Protein 3QH4 (pdb70)

Secondary structure (DSSP, 8-state):
-TTTSPS-GGGS-HHHHTT-------SHHHHHHHHHHHHHHHHHHHHHHHHHH--EEEEEEEE-TTS-EEEEEEEE-SPSSEEEEEEE--STTTS--TTTTHHHHHHHHHHHTSEEEEE----TTTS-TTHHHHHHHHHHHHHHHTHHHHTEEEEEEEEEEETHHHHHHHHHHHHHHHTSS----EEEEES----SS--HHHHHTTT-SSS-HHHHHHHHHHHHTTPPP-TTT-GGG-S--TT---EEEEEEEESTTHHHHHHHHHHHHHTT--EEEEEEEEEETTHHHH-TTSHHHHHHHHHHHHHHHHHH--

B-factor: mean 11.44, std 6.96, range [2.55, 40.88]

Sequence (314 aa):
SMVTQPEAVDRLDPLLRAVATARIDFTAESILTIRESMNQRRREAAATETAAAGVAVADDVVTGEAGRPVPVRIYRAAPTPAPVVVYCHAGGFALGNLDTDHRQCLELARRARCAVVSVDYRLAPEHPYPAALHDAIEVLTWVVGNATRLGFDARRLAVAGSSSAGATLAAGLAHGAADGSSLPPVIFQLLHQPVLDDRPTASRSEFRATPAFDGEEAASSLMWRHYLAGQTPSPESVPGRRGQLAGLPATLITCGEIDPFRDEVLDDYAQRLLGAGVSTELHIFPRACHGFDSLLPEWTTSQRLFAMQGHALADAFYP

Nearest PDB structures (foldseek):
  3qh4-assembly1_A  TM=1.003E+00  e=2.166E-72  Mycobacterium marinum M
  4p9n-assembly1_A  TM=8.597E-01  e=3.289E-25  Saccharolobus shibatae
  5mif-assembly2_D  TM=9.412E-01  e=2.619E-23  Tuber melanosporum Mel28
  3aio-assembly4_C  TM=8.640E-01  e=1.061E-24  Sulfurisphaera tokodaii
  5mii-assembly2_D  TM=9.431E-01  e=1.017E-22  Tuber melanosporum Mel28

InterPro domains:
  IPR013094 Alpha/beta hydrolase fold-3 [PF07859] (83-285)
  IPR029058 Alpha/Beta hydrolase fold [G3DSA:3.40.50.1820] (1-312)
  IPR029058 Alpha/Beta hydrolase fold [SSF53474] (58-308)
  IPR050300 GDXG lipolytic enzyme [PTHR48081] (57-288)

Structure (mmCIF, N/CA/C/O backbone):
data_3QH4
#
_entry.id   3QH4
#
_cell.length_a   73.270
_cell.length_b   86.990
_cell.length_c   46.190
_cell.angle_alpha   90.000
_cell.angle_beta   90.000
_cell.angle_gamma   90.000
#
_symmetry.space_group_name_H-M   'P 21 21 2'
#
loop_
_entity.id
_entity.type
_entity.pdbx_description
1 polymer 'Esterase LipW'
2 water water
#
loop_
_atom_site.group_PDB
_atom_site.id
_atom_site.type_symbol
_atom_site.label_atom_id
_atom_site.label_alt_id
_atom_site.label_comp_id
_atom_site.label_asym_id
_atom_site.label_entity_id
_atom_site.label_seq_id
_atom_site.pdbx_PDB_ins_code
_atom_site.Cartn_x
_atom_site.Cartn_y
_atom_site.Cartn_z
_atom_site.occupancy
_atom_site.B_iso_or_equiv
_atom_site.auth_seq_id
_atom_site.auth_comp_id
_atom_site.auth_asym_id
_atom_site.auth_atom_id
_atom_site.pdbx_PDB_model_num
ATOM 1 N N . SER A 1 4 ? 79.119 34.990 43.009 1.00 30.94 0 SER A N 1
ATOM 2 C CA . SER A 1 4 ? 80.452 34.965 42.327 1.00 30.72 0 SER A CA 1
ATOM 3 C C . SER A 1 4 ? 81.159 33.632 42.577 1.00 29.49 0 SER A C 1
ATOM 4 O O . SER A 1 4 ? 80.958 32.651 41.826 1.00 29.49 0 SER A O 1
ATOM 7 N N . MET A 1 5 ? 81.951 33.597 43.652 1.00 27.89 1 MET A N 1
ATOM 8 C CA . MET A 1 5 ? 82.676 32.398 44.070 1.00 26.29 1 MET A CA 1
ATOM 9 C C . MET A 1 5 ? 81.689 31.347 44.549 1.00 25.05 1 MET A C 1
ATOM 10 O O . MET A 1 5 ? 81.953 30.150 44.422 1.00 24.28 1 MET A O 1
ATOM 12 N N . VAL A 1 6 ? 80.558 31.795 45.103 1.00 23.66 2 VAL A N 1
ATOM 13 C CA . VAL A 1 6 ? 79.535 30.860 45.580 1.00 22.21 2 VAL A CA 1
ATOM 14 C C . VAL A 1 6 ? 78.992 30.013 44.414 1.00 20.86 2 VAL A C 1
ATOM 15 O O . VAL A 1 6 ? 78.797 28.813 44.581 1.00 20.35 2 VAL A O 1
ATOM 19 N N . THR A 1 7 ? 78.803 30.636 43.245 1.00 18.89 3 THR A N 1
ATOM 20 C CA . THR A 1 7 ? 78.356 29.958 42.016 1.00 17.85 3 THR A CA 1
ATOM 21 C C . THR A 1 7 ? 79.371 28.964 41.417 1.00 15.43 3 THR A C 1
ATOM 22 O O . THR A 1 7 ? 78.990 28.104 40.619 1.00 14.74 3 THR A O 1
ATOM 26 N N . GLN A 1 8 ? 80.644 29.087 41.772 1.00 13.58 4 GLN A N 1
ATOM 27 C CA . GLN A 1 8 ? 81.682 28.251 41.171 1.00 13.02 4 GLN A CA 1
ATOM 28 C C . GLN A 1 8 ? 81.478 26.795 41.587 1.00 10.17 4 GLN A C 1
ATOM 29 O O . GLN A 1 8 ? 81.387 26.519 42.778 1.00 10.28 4 GLN A O 1
ATOM 35 N N . PRO A 1 9 ? 81.381 25.868 40.617 1.00 8.67 5 PRO A N 1
ATOM 36 C CA . PRO A 1 9 ? 81.047 24.478 40.986 1.00 7.62 5 PRO A CA 1
ATOM 37 C C . PRO A 1 9 ? 82.195 23.631 41.495 1.00 7.80 5 PRO A C 1
ATOM 38 O O . PRO A 1 9 ? 83.367 23.830 41.090 1.00 7.94 5 PRO A O 1
ATOM 42 N N . GLU A 1 10 ? 81.846 22.663 42.341 1.00 6.90 6 GLU A N 1
ATOM 43 C CA . GLU A 1 10 ? 82.817 21.677 42.853 1.00 6.44 6 GLU A CA 1
ATOM 44 C C . GLU A 1 10 ? 82.744 20.400 42.066 1.00 7.50 6 GLU A C 1
ATOM 45 O O . GLU A 1 10 ? 81.718 20.095 41.428 1.00 8.55 6 GLU A O 1
ATOM 51 N N . ALA A 1 11 ? 83.838 19.643 42.137 1.00 7.57 7 ALA A N 1
ATOM 52 C CA . ALA A 1 11 ? 83.951 18.273 41.606 1.00 8.39 7 ALA A CA 1
ATOM 53 C C . ALA A 1 11 ? 83.939 18.222 40.081 1.00 9.05 7 ALA A C 1
ATOM 54 O O . ALA A 1 11 ? 83.656 17.177 39.494 1.00 9.21 7 ALA A O 1
ATOM 56 N N . VAL A 1 12 ? 84.274 19.333 39.432 1.00 9.97 8 VAL A N 1
ATOM 57 C CA . VAL A 1 12 ? 84.227 19.341 37.962 1.00 9.59 8 VAL A CA 1
ATOM 58 C C . VAL A 1 12 ? 85.246 18.382 37.341 1.00 8.89 8 VAL A C 1
ATOM 59 O O . VAL A 1 12 ? 85.028 17.883 36.229 1.00 8.13 8 VAL A O 1
ATOM 63 N N . ASP A 1 13 ? 86.333 18.116 38.060 1.00 8.08 9 ASP A N 1
ATOM 64 C CA . ASP A 1 13 ? 87.360 17.188 37.595 1.00 9.45 9 ASP A CA 1
ATOM 65 C C . ASP A 1 13 ? 86.817 15.762 37.476 1.00 8.71 9 ASP A C 1
ATOM 66 O O . ASP A 1 13 ? 87.415 14.928 36.780 1.00 9.23 9 ASP A O 1
ATOM 71 N N . ARG A 1 14 ? 85.693 15.484 38.157 1.00 7.23 10 ARG A N 1
ATOM 72 C CA . ARG A 1 14 ? 85.134 14.138 38.151 1.00 7.06 10 ARG A CA 1
ATOM 73 C C . ARG A 1 14 ? 84.132 13.940 37.022 1.00 6.69 10 ARG A C 1
ATOM 74 O O . ARG A 1 14 ? 83.541 12.869 36.897 1.00 6.29 10 ARG A O 1
ATOM 82 N N . LEU A 1 15 ? 83.962 14.966 36.187 1.00 6.35 11 LEU A N 1
ATOM 83 C CA . LEU A 1 15 ? 83.019 14.888 35.057 1.00 4.92 11 LEU A CA 1
ATOM 84 C C . LEU A 1 15 ? 83.786 14.652 33.786 1.00 4.82 11 LEU A C 1
ATOM 85 O O . LEU A 1 15 ? 84.922 15.089 33.648 1.00 6.30 11 LEU A O 1
ATOM 90 N N . ASP A 1 16 ? 83.143 13.965 32.839 1.00 5.21 12 ASP A N 1
ATOM 91 C CA . ASP A 1 16 ? 83.676 13.836 31.492 1.00 5.88 12 ASP A CA 1
ATOM 92 C C . ASP A 1 16 ? 84.000 15.247 30.938 1.00 7.46 12 ASP A C 1
ATOM 93 O O . ASP A 1 16 ? 83.199 16.172 31.090 1.00 7.22 12 ASP A O 1
ATOM 98 N N . PRO A 1 17 ? 85.151 15.398 30.253 1.00 8.60 13 PRO A N 1
ATOM 99 C CA . PRO A 1 17 ? 85.492 16.730 29.719 1.00 9.42 13 PRO A CA 1
ATOM 100 C C . PRO A 1 17 ? 84.396 17.338 28.826 1.00 9.05 13 PRO A C 1
ATOM 101 O O . PRO A 1 17 ? 84.208 18.543 28.837 1.00 9.51 13 PRO A O 1
ATOM 105 N N . LEU A 1 18 ? 83.650 16.528 28.094 1.00 9.13 14 LEU A N 1
ATOM 106 C CA . LEU A 1 18 ? 82.607 17.093 27.220 1.00 9.49 14 LEU A CA 1
ATOM 107 C C . LEU A 1 18 ? 81.506 17.702 28.070 1.00 10.17 14 LEU A C 1
ATOM 108 O O . LEU A 1 18 ? 80.941 18.762 27.753 1.00 10.34 14 LEU A O 1
ATOM 113 N N . LEU A 1 19 ? 81.195 17.031 29.168 1.00 9.27 15 LEU A N 1
ATOM 114 C CA . LEU A 1 19 ? 80.178 17.528 30.059 1.00 9.38 15 LEU A CA 1
ATOM 115 C C . LEU A 1 19 ? 80.688 18.668 30.918 1.00 9.91 15 LEU A C 1
ATOM 116 O O . LEU A 1 19 ? 79.974 19.650 31.127 1.00 9.12 15 LEU A O 1
ATOM 121 N N . ARG A 1 20 ? 81.943 18.572 31.357 1.00 10.57 16 ARG A N 1
ATOM 122 C CA . ARG A 1 20 ? 82.609 19.636 32.097 1.00 11.49 16 ARG A CA 1
ATOM 123 C C . ARG A 1 20 ? 82.530 20.982 31.382 1.00 12.53 16 ARG A C 1
ATOM 124 O O . ARG A 1 20 ? 82.446 22.015 32.037 1.00 13.02 16 ARG A O 1
ATOM 132 N N . ALA A 1 21 ? 82.582 20.968 30.048 1.00 11.59 17 ALA A N 1
ATOM 133 C CA . ALA A 1 21 ? 82.561 22.199 29.279 1.00 12.34 17 ALA A CA 1
ATOM 134 C C . ALA A 1 21 ? 81.256 22.977 29.399 1.00 12.46 17 ALA A C 1
ATOM 135 O O . ALA A 1 21 ? 81.250 24.197 29.211 1.00 12.87 17 ALA A O 1
ATOM 137 N N . VAL A 1 22 ? 80.158 22.284 29.714 1.00 11.65 18 VAL A N 1
ATOM 138 C CA . VAL A 1 22 ? 78.825 22.920 29.828 1.00 11.89 18 VAL A CA 1
ATOM 139 C C . VAL A 1 22 ? 78.275 22.984 31.254 1.00 12.12 18 VAL A C 1
ATOM 140 O O . VAL A 1 22 ? 77.342 23.760 31.533 1.00 13.31 18 VAL A O 1
ATOM 144 N N . ALA A 1 23 ? 78.849 22.189 32.148 1.00 10.85 19 ALA A N 1
ATOM 145 C CA . ALA A 1 23 ? 78.388 22.159 33.543 1.00 10.50 19 ALA A CA 1
ATOM 146 C C . ALA A 1 23 ? 79.226 23.125 34.373 1.00 10.38 19 ALA A C 1
ATOM 147 O O . ALA A 1 23 ? 80.009 22.708 35.229 1.00 10.93 19 ALA A O 1
ATOM 149 N N . THR A 1 24 ? 79.066 24.429 34.104 1.00 10.73 20 THR A N 1
ATOM 150 C CA . THR A 1 24 ? 80.007 25.439 34.618 1.00 11.69 20 THR A CA 1
ATOM 151 C C . THR A 1 24 ? 79.479 26.264 35.779 1.00 11.94 20 THR A C 1
ATOM 152 O O . THR A 1 24 ? 80.196 27.125 36.323 1.00 12.06 20 THR A O 1
ATO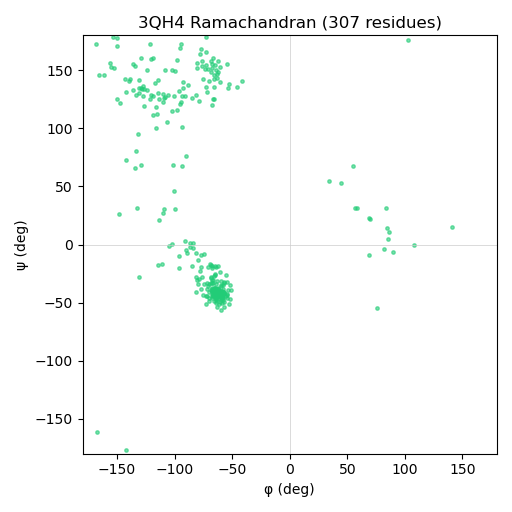M 156 N N . ALA A 1 25 ? 78.236 26.000 36.176 1.00 11.15 21 ALA A N 1
ATOM 157 C CA . ALA A 1 25 ? 77.635 26.789 37.269 1.00 10.96 21 ALA A CA 1
ATOM 158 C C . ALA A 1 25 ? 76.759 25.966 38.178 1.00 10.07 21 ALA A C 1
ATOM 159 O O . ALA A 1 25 ? 76.047 25.056 37.733 1.00 9.97 21 ALA A O 1
ATOM 161 N N . ARG A 1 26 ? 76.832 26.298 39.471 1.00 10.61 22 ARG A N 1
ATOM 162 C CA . ARG A 1 26 ? 75.848 25.814 40.436 1.00 9.68 22 ARG A CA 1
ATOM 163 C C . ARG A 1 26 ? 74.515 26.511 40.195 1.00 9.82 22 ARG A C 1
ATOM 164 O O . ARG A 1 26 ? 74.456 27.647 39.697 1.00 10.63 22 ARG A O 1
ATOM 172 N N . ILE A 1 27 ? 73.433 25.825 40.532 1.00 9.25 23 ILE A N 1
ATOM 173 C CA . ILE A 1 27 ? 72.112 26.466 40.575 1.00 8.63 23 ILE A CA 1
ATOM 174 C C . ILE A 1 27 ? 71.984 27.228 41.885 1.00 9.42 23 ILE A C 1
ATOM 175 O O . ILE A 1 27 ? 72.649 26.908 42.874 1.00 10.12 23 ILE A O 1
ATOM 180 N N . ASP A 1 28 ? 71.109 28.229 41.885 1.00 9.04 24 ASP A N 1
ATOM 181 C CA . ASP A 1 28 ? 70.726 28.927 43.105 1.00 9.94 24 ASP A CA 1
ATOM 182 C C . ASP A 1 28 ? 69.233 28.621 43.251 1.00 8.88 24 ASP A C 1
ATOM 183 O O . ASP A 1 28 ? 68.441 28.973 42.392 1.00 9.99 24 ASP A O 1
ATOM 188 N N . PHE A 1 29 ? 68.853 27.954 44.340 1.00 8.89 25 PHE A N 1
ATOM 189 C CA . PHE A 1 29 ? 67.462 27.492 44.447 1.00 7.75 25 PHE A CA 1
ATOM 190 C C . PHE A 1 29 ? 66.675 28.249 45.503 1.00 8.65 25 PHE A C 1
ATOM 191 O O . PHE A 1 29 ? 65.708 27.733 46.046 1.00 8.22 25 PHE A O 1
ATOM 199 N N . THR A 1 30 ? 67.079 29.495 45.773 1.00 10.13 26 THR A N 1
ATOM 200 C CA . THR A 1 30 ? 66.236 30.377 46.599 1.00 11.23 26 THR A CA 1
ATOM 201 C C . THR A 1 30 ? 64.973 30.738 45.821 1.00 12.04 26 THR A C 1
ATOM 202 O O . THR A 1 30 ? 64.956 30.660 44.595 1.00 10.93 26 THR A O 1
ATOM 206 N N . ALA A 1 31 ? 63.922 31.130 46.537 1.00 12.90 27 ALA A N 1
ATOM 207 C CA . ALA A 1 31 ? 62.672 31.549 45.908 1.00 14.31 27 ALA A CA 1
ATOM 208 C C . ALA A 1 31 ? 62.865 32.669 44.878 1.00 13.94 27 ALA A C 1
ATOM 209 O O . ALA A 1 31 ? 62.330 32.585 43.782 1.00 14.11 27 ALA A O 1
ATOM 211 N N . GLU A 1 32 ? 63.635 33.705 45.217 1.00 14.92 28 GLU A N 1
ATOM 212 C CA . GLU A 1 32 ? 63.925 34.795 44.265 1.00 14.44 28 GLU A CA 1
ATOM 213 C C . GLU A 1 32 ? 64.616 34.334 42.984 1.00 14.36 28 GLU A C 1
ATOM 214 O O . GLU A 1 32 ? 64.276 34.780 41.869 1.00 14.22 28 GLU A O 1
ATOM 216 N N . SER A 1 33 ? 65.595 33.436 43.146 1.00 12.93 29 SER A N 1
ATOM 217 C CA . SER A 1 33 ? 66.306 32.884 42.010 1.00 12.69 29 SER A CA 1
ATOM 218 C C . SER A 1 33 ? 65.386 32.032 41.143 1.00 12.37 29 SER A C 1
ATOM 219 O O . SER A 1 33 ? 65.466 32.087 39.912 1.00 12.18 29 SER A O 1
ATOM 222 N N . ILE A 1 34 ? 64.503 31.259 41.790 1.00 12.13 30 ILE A N 1
ATOM 223 C CA . ILE A 1 34 ? 63.534 30.429 41.069 1.00 11.43 30 ILE A CA 1
ATOM 224 C C . ILE A 1 34 ? 62.713 31.249 40.081 1.00 11.97 30 ILE A C 1
ATOM 225 O O . ILE A 1 34 ? 62.531 30.852 38.955 1.00 11.74 30 ILE A O 1
ATOM 230 N N . LEU A 1 35 ? 62.250 32.422 40.492 1.00 13.48 31 LEU A N 1
ATOM 231 C CA . LEU A 1 35 ? 61.503 33.276 39.561 1.00 15.02 31 LEU A CA 1
ATOM 232 C C . LEU A 1 35 ? 62.319 33.673 38.332 1.00 16.06 31 LEU A C 1
ATOM 233 O O . LEU A 1 35 ? 61.804 33.671 37.216 1.00 16.29 31 LEU A O 1
ATOM 238 N N . THR A 1 36 ? 63.596 33.980 38.525 1.00 16.30 32 THR A N 1
ATOM 239 C CA . THR A 1 36 ? 64.439 34.415 37.426 1.00 17.91 32 THR A CA 1
ATOM 240 C C . THR A 1 36 ? 64.756 33.242 36.495 1.00 16.18 32 THR A C 1
ATOM 241 O O . THR A 1 36 ? 64.814 33.400 35.271 1.00 16.13 32 THR A O 1
ATOM 245 N N . ILE A 1 37 ? 64.977 32.067 37.082 1.00 14.29 33 ILE A N 1
ATOM 246 C CA . ILE A 1 37 ? 65.286 30.874 36.284 1.00 13.66 33 ILE A CA 1
ATOM 247 C C . ILE A 1 37 ? 64.091 30.524 35.394 1.00 13.61 33 ILE A C 1
ATOM 248 O O . ILE A 1 37 ? 64.270 30.220 34.213 1.00 13.93 33 ILE A O 1
ATOM 253 N N . ARG A 1 38 ? 62.880 30.584 35.948 1.00 14.11 34 ARG A N 1
ATOM 254 C CA . ARG A 1 38 ? 61.685 30.225 35.163 1.00 13.99 34 ARG A CA 1
ATOM 255 C C . ARG A 1 38 ? 61.663 30.983 33.843 1.00 15.07 34 ARG A C 1
ATOM 256 O O . ARG A 1 38 ? 61.426 30.413 32.785 1.00 14.81 34 ARG A O 1
ATOM 264 N N . GLU A 1 39 ? 61.920 32.282 33.920 1.00 15.73 35 GLU A N 1
ATOM 265 C CA . GLU A 1 39 ? 61.819 33.135 32.735 1.00 17.17 35 GLU A CA 1
ATOM 266 C C . GLU A 1 39 ? 62.834 32.753 31.665 1.00 16.80 35 GLU A C 1
ATOM 267 O O . GLU A 1 39 ? 62.484 32.600 30.496 1.00 17.63 35 GLU A O 1
ATOM 273 N N . SER A 1 40 ? 64.091 32.592 32.066 1.00 17.07 36 SER A N 1
ATOM 274 C CA . SER A 1 40 ? 65.158 32.317 31.104 1.00 17.27 36 SER A CA 1
ATOM 275 C C . SER A 1 40 ? 65.072 30.872 30.552 1.00 16.68 36 SER A C 1
ATOM 276 O O . SER A 1 40 ? 65.190 30.633 29.332 1.00 17.32 36 SER A O 1
ATOM 279 N N . MET A 1 41 ? 64.835 29.923 31.448 1.00 15.94 37 MET A N 1
ATOM 280 C CA . MET A 1 41 ? 64.748 28.505 31.086 1.00 14.94 37 MET A CA 1
ATOM 281 C C . MET A 1 41 ? 63.553 28.273 30.157 1.00 14.94 37 MET A C 1
ATOM 282 O O . MET A 1 41 ? 63.667 27.575 29.139 1.00 14.16 37 MET A O 1
ATOM 287 N N . ASN A 1 42 ? 62.410 28.860 30.496 1.00 14.94 38 ASN A N 1
ATOM 288 C CA . ASN A 1 42 ? 61.224 28.645 29.680 1.00 15.62 38 ASN A CA 1
ATOM 289 C C . ASN A 1 42 ? 61.382 29.257 28.274 1.00 16.28 38 ASN A C 1
ATOM 290 O O . ASN A 1 42 ? 60.930 28.674 27.278 1.00 16.43 38 ASN A O 1
ATOM 295 N N . GLN A 1 43 ? 62.026 30.423 28.188 1.00 16.27 39 GLN A N 1
ATOM 296 C CA . GLN A 1 43 ? 62.248 31.053 26.879 1.00 18.04 39 GLN A CA 1
ATOM 297 C C . GLN A 1 43 ? 63.160 30.170 26.008 1.00 17.46 39 GLN A C 1
ATOM 298 O O . GLN A 1 43 ? 62.866 29.904 24.830 1.00 17.52 39 GLN A O 1
ATOM 304 N N . ARG A 1 44 ? 64.251 29.694 26.599 1.00 17.23 40 ARG A N 1
ATOM 305 C CA . ARG A 1 44 ? 65.208 28.8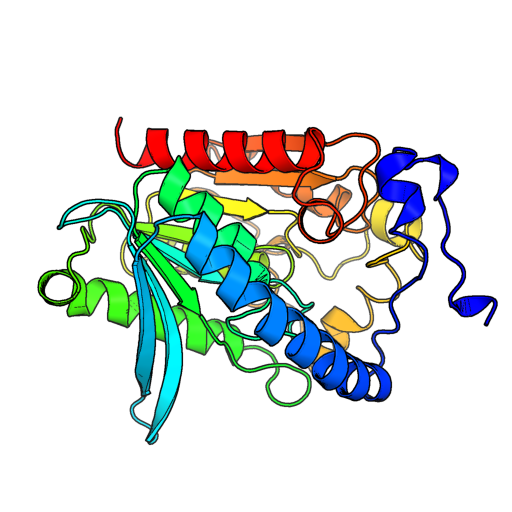66 25.865 1.00 16.43 40 ARG A CA 1
ATOM 306 C C . ARG A 1 44 ? 64.537 27.556 25.397 1.00 15.37 40 ARG A C 1
ATOM 307 O O . ARG A 1 44 ? 64.680 27.143 24.233 1.00 14.74 40 ARG A O 1
ATOM 315 N N . ARG A 1 45 ? 63.810 26.907 26.302 1.00 14.00 41 ARG A N 1
ATOM 316 C CA . ARG A 1 45 ? 63.221 25.612 25.986 1.00 13.58 41 ARG A CA 1
ATOM 317 C C . A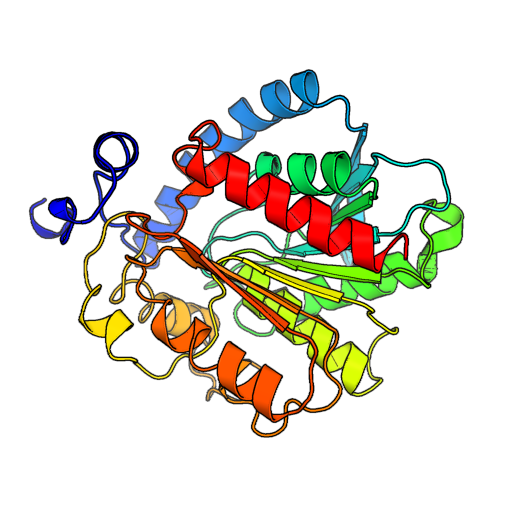RG A 1 45 ? 62.089 25.745 24.974 1.00 13.89 41 ARG A C 1
ATOM 318 O O . ARG A 1 45 ? 61.905 24.849 24.173 1.00 14.39 41 ARG A O 1
ATOM 326 N N . ARG A 1 46 ? 61.325 26.851 25.018 1.00 14.96 42 ARG A N 1
ATOM 327 C CA . ARG A 1 46 ? 60.263 27.075 24.007 1.00 15.63 42 ARG A CA 1
ATOM 328 C C . ARG A 1 46 ? 60.880 27.101 22.609 1.00 16.59 42 ARG A C 1
ATOM 329 O O . ARG A 1 46 ? 60.395 26.431 21.680 1.00 16.29 42 ARG A O 1
ATOM 331 N N . GLU A 1 47 ? 61.988 27.829 22.503 1.00 17.25 43 GLU A N 1
ATOM 332 C CA . GLU A 1 47 ? 62.723 27.984 21.241 1.00 18.57 43 GLU A CA 1
ATOM 333 C C . GLU A 1 47 ? 63.265 26.636 20.724 1.00 18.68 43 GLU A C 1
ATOM 334 O O . GLU A 1 47 ? 63.191 26.328 19.535 1.00 20.59 43 GLU A O 1
ATOM 336 N N . ALA A 1 48 ? 63.748 25.804 21.630 1.00 17.66 44 ALA A N 1
ATOM 337 C CA . ALA A 1 48 ? 64.417 24.559 21.244 1.00 17.02 44 ALA A CA 1
ATOM 338 C C . ALA A 1 48 ? 63.394 23.471 20.920 1.00 16.96 44 ALA A C 1
ATOM 339 O O . ALA A 1 48 ? 63.641 22.598 20.074 1.00 16.95 44 ALA A O 1
ATOM 341 N N . ALA A 1 49 ? 62.233 23.531 21.578 1.00 15.75 45 ALA A N 1
ATOM 342 C CA . ALA A 1 49 ? 61.252 22.452 21.450 1.00 15.04 45 ALA A CA 1
ATOM 343 C C . ALA A 1 49 ? 60.738 22.27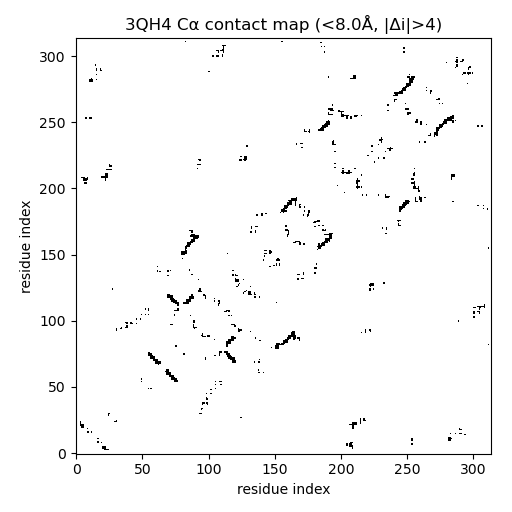0 20.002 1.00 14.67 45 ALA A C 1
ATOM 344 O O . ALA A 1 49 ? 60.568 21.134 19.543 1.00 13.14 45 ALA A O 1
ATOM 346 N N . ALA A 1 50 ? 60.524 23.364 19.279 1.00 15.53 46 ALA A N 1
ATOM 347 C CA . ALA A 1 50 ? 60.024 23.282 17.907 1.00 15.78 46 ALA A CA 1
ATOM 348 C C . ALA A 1 50 ? 61.016 22.556 16.987 1.00 15.98 46 ALA A C 1
ATOM 349 O O . ALA A 1 50 ? 60.632 21.726 16.168 1.00 15.87 46 ALA A O 1
ATOM 351 N N . THR A 1 51 ? 62.300 22.889 17.123 1.00 15.06 47 THR A N 1
ATOM 352 C CA . THR A 1 51 ? 63.360 22.243 16.341 1.00 15.66 47 THR A CA 1
ATOM 353 C C . THR A 1 51 ? 63.404 20.752 16.644 1.00 13.13 47 THR A C 1
ATOM 354 O O . THR A 1 51 ? 63.613 19.934 15.752 1.00 12.95 47 THR A O 1
ATOM 358 N N . GLU A 1 52 ? 63.236 20.426 17.925 1.00 12.34 48 GLU A N 1
ATOM 359 C CA . GLU A 1 52 ? 63.274 19.047 18.387 1.00 11.12 48 GLU A CA 1
ATOM 360 C C . GLU A 1 52 ? 62.137 18.221 17.823 1.00 11.52 48 GLU A C 1
ATOM 361 O O . GLU A 1 52 ? 62.342 17.092 17.388 1.00 11.97 48 GLU A O 1
ATOM 367 N N . THR A 1 53 ? 60.936 18.786 17.847 1.00 11.28 49 THR A N 1
ATOM 368 C CA . THR A 1 53 ? 59.761 18.136 17.251 1.00 11.81 49 THR A CA 1
ATOM 369 C C . THR A 1 53 ? 59.949 17.901 15.749 1.00 12.35 49 THR A C 1
ATOM 370 O O . THR A 1 53 ? 59.625 16.824 15.241 1.00 12.44 49 THR A O 1
ATOM 374 N N . ALA A 1 54 ? 60.489 18.902 15.054 1.00 12.98 50 ALA A N 1
ATOM 375 C CA . ALA A 1 54 ? 60.716 18.758 13.603 1.00 14.40 50 ALA A CA 1
ATOM 376 C C . ALA A 1 54 ? 61.644 17.591 13.274 1.00 14.61 50 ALA A C 1
ATOM 377 O O . ALA A 1 54 ? 61.475 16.908 12.240 1.00 15.67 50 ALA A O 1
ATOM 379 N N . ALA A 1 55 ? 62.626 17.344 14.139 1.00 13.93 51 ALA A N 1
ATOM 380 C CA . ALA A 1 55 ? 63.615 16.297 13.908 1.00 13.79 51 ALA A CA 1
ATOM 381 C C . ALA A 1 55 ? 63.109 14.882 14.246 1.00 13.66 51 ALA A C 1
ATOM 382 O O . ALA A 1 55 ? 63.461 13.895 13.570 1.00 14.40 51 ALA A O 1
ATOM 384 N N . ALA A 1 56 ? 62.259 14.766 15.262 1.00 11.99 52 ALA A N 1
ATOM 385 C CA . ALA A 1 56 ? 61.953 13.445 15.809 1.00 11.65 52 ALA A CA 1
ATOM 386 C C . ALA A 1 56 ? 60.946 12.645 14.985 1.00 12.19 52 ALA A C 1
ATOM 387 O O . ALA A 1 56 ? 60.996 11.410 14.991 1.00 12.18 52 ALA A O 1
ATOM 389 N N . GLY A 1 57 ? 60.039 13.346 14.299 1.00 11.14 53 GLY A N 1
ATOM 390 C CA . GLY A 1 57 ? 58.968 12.668 13.569 1.00 11.05 53 GLY A CA 1
ATOM 391 C C . GLY A 1 57 ? 57.951 11.998 14.478 1.00 10.51 53 GLY A C 1
ATOM 392 O O . GLY A 1 57 ? 57.261 11.058 14.065 1.00 11.77 53 GLY A O 1
ATOM 393 N N . VAL A 1 58 ? 57.851 12.464 15.718 1.00 8.65 54 VAL A N 1
ATOM 394 C CA . VAL A 1 58 ? 56.857 11.953 16.667 1.00 8.50 54 VAL A CA 1
ATOM 395 C C . VAL A 1 58 ? 55.700 12.961 16.705 1.00 8.53 54 VAL A C 1
ATOM 396 O O . VAL A 1 58 ? 55.947 14.157 16.877 1.00 8.53 54 VAL A O 1
ATOM 400 N N . ALA A 1 59 ? 54.461 12.504 16.509 1.00 9.19 55 ALA A N 1
ATOM 401 C CA . ALA A 1 59 ? 53.318 13.442 16.532 1.00 8.99 55 ALA A CA 1
ATOM 402 C C . ALA A 1 59 ? 53.161 14.011 17.941 1.00 9.26 55 ALA A C 1
ATOM 403 O O . ALA A 1 59 ? 53.271 13.287 18.935 1.00 9.65 55 ALA A O 1
ATOM 405 N N . VAL A 1 60 ? 52.952 15.321 18.013 1.00 9.71 56 VAL A N 1
ATOM 406 C CA . VAL A 1 60 ? 52.837 16.033 19.290 1.00 10.09 56 VAL A CA 1
ATOM 407 C C . VAL A 1 60 ? 51.577 16.883 19.263 1.00 10.91 56 VAL A C 1
ATOM 408 O O . VAL A 1 60 ? 51.328 17.607 18.274 1.00 11.05 56 VAL A O 1
ATOM 412 N N . ALA A 1 61 ? 50.800 16.841 20.348 1.00 9.98 57 ALA A N 1
ATOM 413 C CA . ALA A 1 61 ? 49.610 17.695 20.477 1.00 11.66 57 ALA A CA 1
ATOM 414 C C . ALA A 1 61 ? 49.469 18.176 21.918 1.00 11.55 57 ALA A C 1
ATOM 415 O O . ALA A 1 61 ? 49.566 17.372 22.825 1.00 12.43 57 ALA A O 1
ATOM 417 N N . ASP A 1 62 ? 49.255 19.477 22.117 1.00 11.46 58 ASP A N 1
ATOM 418 C CA . ASP A 1 62 ? 48.984 20.011 23.456 1.00 12.85 58 ASP A CA 1
ATOM 419 C C . ASP A 1 62 ? 47.501 19.948 23.709 1.00 13.10 58 ASP A C 1
ATOM 420 O O . ASP A 1 62 ? 46.710 20.289 22.815 1.00 13.45 58 ASP A O 1
ATOM 425 N N . ASP A 1 63 ? 47.140 19.536 24.924 1.00 12.83 59 ASP A N 1
ATOM 426 C CA . ASP A 1 63 ? 45.741 19.419 25.355 1.00 14.96 59 ASP A CA 1
ATOM 427 C C . ASP A 1 63 ? 45.615 19.850 26.827 1.00 15.28 59 ASP A C 1
ATOM 428 O O . ASP A 1 63 ? 46.581 20.331 27.424 1.00 13.75 59 ASP A O 1
ATOM 433 N N . VAL A 1 64 ? 44.409 19.726 27.378 1.00 15.94 60 VAL A N 1
ATOM 434 C CA . VAL A 1 64 ? 44.146 20.107 28.761 1.00 17.32 60 VAL A CA 1
ATOM 435 C C . VAL A 1 64 ? 43.232 19.061 29.396 1.00 18.03 60 VAL A C 1
ATOM 436 O O . VAL A 1 64 ? 42.335 18.514 28.731 1.00 18.81 60 VAL A O 1
ATOM 440 N N . VAL A 1 65 ? 43.480 18.769 30.673 1.00 17.48 61 VAL A N 1
ATOM 441 C CA . VAL A 1 65 ? 42.597 17.933 31.462 1.00 18.70 61 VAL A CA 1
ATOM 442 C C . VAL A 1 65 ? 41.935 18.953 32.380 1.00 20.85 61 VAL A C 1
ATOM 443 O O . VAL A 1 65 ? 42.577 19.467 33.263 1.00 21.17 61 VAL A O 1
ATOM 447 N N . THR A 1 66 ? 40.679 19.292 32.131 1.00 23.77 62 THR A N 1
ATOM 448 C CA . THR A 1 66 ? 40.074 20.390 32.917 1.00 25.50 62 THR A CA 1
ATOM 449 C C . THR A 1 66 ? 39.371 19.784 34.109 1.00 25.53 62 THR A C 1
ATOM 450 O O . THR A 1 66 ? 38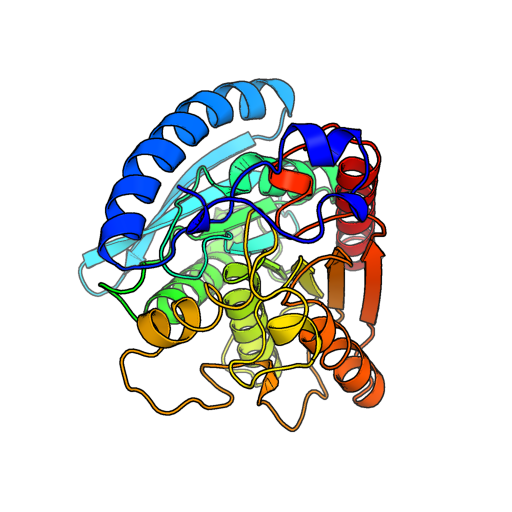.712 18.752 33.984 1.00 26.11 62 THR A O 1
ATOM 452 N N . GLY A 1 67 ? 39.585 20.384 35.275 1.00 26.25 63 GLY A N 1
ATOM 453 C CA . GLY A 1 67 ? 39.155 19.770 36.532 1.00 25.86 63 GLY A CA 1
ATOM 454 C C . GLY A 1 67 ? 37.792 20.284 36.939 1.00 25.57 63 GLY A C 1
ATOM 455 O O . GLY A 1 67 ? 37.257 21.209 36.304 1.00 25.68 63 GLY A O 1
ATOM 456 N N . GLU A 1 68 ? 37.227 19.687 37.986 1.00 25.35 64 GLU A N 1
ATOM 457 C CA . GLU A 1 68 ? 35.916 20.107 38.492 1.00 25.64 64 GLU A CA 1
ATOM 458 C C . GLU A 1 68 ? 35.889 21.582 38.898 1.00 24.91 64 GLU A C 1
ATOM 459 O O . GLU A 1 68 ? 34.878 22.245 38.700 1.00 24.94 64 GLU A O 1
ATOM 465 N N . ALA A 1 69 ? 36.999 22.096 39.429 1.00 23.50 65 ALA A N 1
ATOM 466 C CA . ALA A 1 69 ? 37.023 23.479 39.945 1.00 23.52 65 ALA A CA 1
ATOM 467 C C . ALA A 1 69 ? 37.271 24.549 38.881 1.00 23.78 65 ALA A C 1
ATOM 468 O O . ALA A 1 69 ? 37.253 25.750 39.189 1.00 22.82 65 ALA A O 1
ATOM 470 N N . GLY A 1 70 ? 37.505 24.122 37.638 1.00 24.29 66 GLY A N 1
ATOM 471 C CA . GLY A 1 70 ? 37.382 25.033 36.489 1.00 25.30 66 GLY A CA 1
ATOM 472 C C . GLY A 1 70 ? 38.643 25.498 35.782 1.00 25.70 66 GLY A C 1
ATOM 473 O O . GLY A 1 70 ? 38.562 26.266 34.794 1.00 26.50 66 GLY A O 1
ATOM 474 N N . ARG A 1 71 ? 39.794 25.038 36.272 1.00 24.70 67 ARG A N 1
ATOM 475 C CA . ARG A 1 71 ? 41.067 25.191 35.566 1.00 24.31 67 ARG A CA 1
ATOM 476 C C . ARG A 1 71 ? 41.734 23.847 35.248 1.00 23.21 67 ARG A C 1
ATOM 477 O O . ARG A 1 71 ? 41.909 22.966 36.121 1.00 22.23 67 ARG A O 1
ATOM 479 N N . PRO A 1 72 ? 42.112 23.676 33.978 1.00 22.66 68 PRO A N 1
ATOM 480 C CA . PRO A 1 72 ? 42.699 22.416 33.572 1.00 20.92 68 PRO A CA 1
ATOM 481 C C . PRO A 1 72 ? 44.172 22.223 33.967 1.00 19.36 68 PRO A C 1
ATOM 482 O O . PRO A 1 72 ? 44.882 23.165 34.317 1.00 20.14 68 PRO A O 1
ATOM 486 N N . VAL A 1 73 ? 44.607 20.973 33.898 1.00 16.58 69 VAL A N 1
ATOM 487 C CA . VAL A 1 73 ? 46.012 20.652 33.952 1.00 13.19 69 VAL A CA 1
ATOM 488 C C . VAL A 1 73 ? 46.403 20.481 32.476 1.00 12.45 69 VAL A C 1
ATOM 489 O O . VAL A 1 73 ? 45.861 19.604 31.823 1.00 11.90 69 VAL A O 1
ATOM 493 N N . PRO A 1 74 ? 47.296 21.341 31.943 1.00 11.88 70 PRO A N 1
ATOM 494 C CA . PRO A 1 74 ? 47.749 21.150 30.551 1.00 10.67 70 PRO A CA 1
ATOM 495 C C . PRO A 1 74 ? 48.599 19.892 30.431 1.00 9.54 70 PRO A C 1
ATOM 496 O O . PRO A 1 74 ? 49.254 19.483 31.397 1.00 7.71 70 PRO A O 1
ATOM 500 N N . VAL A 1 75 ? 48.521 19.277 29.263 1.00 8.04 71 VAL A N 1
ATOM 501 C CA . VAL A 1 75 ? 49.310 18.094 28.951 1.00 7.40 71 VAL A CA 1
ATOM 502 C C . VAL A 1 75 ? 49.885 18.239 27.556 1.00 7.72 71 VAL A C 1
ATOM 503 O O . VAL A 1 75 ? 49.360 18.994 26.718 1.00 8.68 71 VAL A O 1
ATOM 507 N N . ARG A 1 76 ? 50.988 17.540 27.317 1.00 7.39 72 ARG A N 1
ATOM 508 C CA . ARG A 1 76 ? 51.505 17.389 25.957 1.00 7.31 72 ARG A CA 1
ATOM 509 C C . ARG A 1 76 ? 51.490 15.908 25.622 1.00 8.14 72 ARG A C 1
ATOM 510 O O . ARG A 1 76 ? 52.018 15.085 26.366 1.00 7.22 72 ARG A O 1
ATOM 518 N N . ILE A 1 77 ? 50.883 15.576 24.491 1.00 8.06 73 ILE A N 1
ATOM 519 C CA . ILE A 1 77 ? 50.743 14.176 24.127 1.00 8.25 73 ILE A CA 1
ATOM 520 C C . ILE A 1 77 ? 51.655 13.869 22.945 1.00 8.43 73 ILE A C 1
ATOM 521 O O . ILE A 1 77 ? 51.567 14.529 21.895 1.00 8.30 73 ILE A O 1
ATOM 526 N N . TYR A 1 78 ? 52.495 12.849 23.130 1.00 8.51 74 TYR A N 1
ATOM 527 C CA . TYR A 1 78 ? 53.448 12.403 22.111 1.00 8.61 74 TYR A CA 1
ATOM 528 C C . TYR A 1 78 ? 52.984 11.056 21.612 1.00 9.59 74 TYR A C 1
ATOM 529 O O . TYR A 1 78 ? 52.672 10.183 22.416 1.00 9.82 74 TYR A O 1
ATOM 538 N N . ARG A 1 79 ? 52.872 10.877 20.286 1.00 10.22 75 ARG A N 1
ATOM 539 C CA . ARG A 1 79 ? 52.420 9.585 19.784 1.00 11.40 75 ARG A CA 1
ATOM 540 C C . ARG A 1 79 ? 53.432 9.061 18.749 1.00 12.76 75 ARG A C 1
ATOM 541 O O . ARG A 1 79 ? 53.685 9.703 17.710 1.00 13.84 75 ARG A O 1
ATOM 549 N N . ALA A 1 80 ? 54.012 7.903 19.036 1.00 12.13 76 ALA A N 1
ATOM 550 C CA . ALA A 1 80 ? 54.959 7.258 18.125 1.00 14.39 76 ALA A CA 1
ATOM 551 C C . ALA A 1 80 ? 54.644 5.772 17.923 1.00 16.16 76 ALA A C 1
ATOM 552 O O . ALA A 1 80 ? 55.567 4.923 17.757 1.00 18.05 76 ALA A O 1
ATOM 554 N N . ALA A 1 81 ? 53.359 5.449 17.997 1.00 16.23 77 ALA A N 1
ATOM 555 C CA . ALA A 1 81 ? 52.890 4.091 17.729 1.00 16.95 77 ALA A CA 1
ATOM 556 C C . ALA A 1 81 ? 51.438 4.150 17.302 1.00 17.97 77 ALA A C 1
ATOM 557 O O . ALA A 1 81 ? 50.723 5.083 17.684 1.00 17.97 77 ALA A O 1
ATOM 559 N N . PRO A 1 82 ? 50.990 3.170 16.498 1.00 19.32 78 PRO A N 1
ATOM 560 C CA . PRO A 1 82 ? 49.576 3.150 16.090 1.00 20.36 78 PRO A CA 1
ATOM 561 C C . PRO A 1 82 ? 48.635 2.867 17.260 1.00 20.31 78 PRO A C 1
ATOM 562 O O . PRO A 1 82 ? 49.050 2.263 18.276 1.00 18.98 78 PRO A O 1
ATOM 566 N N . THR A 1 83 ? 47.389 3.322 17.110 1.00 20.67 79 THR A N 1
ATOM 567 C CA . THR A 1 83 ? 46.332 3.059 18.075 1.00 20.59 79 THR A CA 1
ATOM 568 C C . THR A 1 83 ? 46.010 1.558 18.090 1.00 20.51 79 THR A C 1
ATOM 569 O O . THR A 1 83 ? 46.088 0.897 17.047 1.00 21.05 79 THR A O 1
ATOM 573 N N . PRO A 1 84 ? 45.713 0.993 19.274 1.00 19.92 80 PRO A N 1
ATOM 574 C CA . PRO A 1 84 ? 45.822 1.598 20.607 1.00 18.49 80 PRO A CA 1
ATOM 575 C C . PRO A 1 84 ? 47.254 1.433 21.111 1.00 16.89 80 PRO A C 1
ATOM 576 O O . PRO A 1 84 ? 47.791 0.322 21.118 1.00 16.65 80 PRO A O 1
ATOM 580 N N . ALA A 1 85 ? 47.866 2.547 21.488 1.00 15.02 81 ALA A N 1
ATOM 581 C CA . ALA A 1 85 ? 49.273 2.597 21.818 1.00 13.22 81 ALA A CA 1
ATOM 582 C C . ALA A 1 85 ? 49.463 2.398 23.329 1.00 11.94 81 ALA A C 1
ATOM 583 O O . ALA A 1 85 ? 48.670 2.933 24.131 1.00 12.46 81 ALA A O 1
ATOM 585 N N . PRO A 1 86 ? 50.501 1.638 23.729 1.00 11.48 82 PRO A N 1
ATOM 586 C CA . PRO A 1 86 ? 50.869 1.639 25.154 1.00 10.43 82 PRO A CA 1
ATOM 587 C C . PRO A 1 86 ? 51.237 3.073 25.530 1.00 9.09 82 PRO A C 1
ATOM 588 O O . PRO A 1 86 ? 51.641 3.839 24.671 1.00 8.83 82 PRO A O 1
ATOM 592 N N . VAL A 1 87 ? 51.075 3.443 26.796 1.00 8.61 83 VAL A N 1
ATOM 593 C CA . VAL A 1 87 ? 51.151 4.874 27.121 1.00 8.05 83 VAL A CA 1
ATOM 594 C C . VAL A 1 87 ? 51.903 5.091 28.423 1.00 8.08 83 VAL A C 1
ATOM 595 O O . VAL A 1 87 ?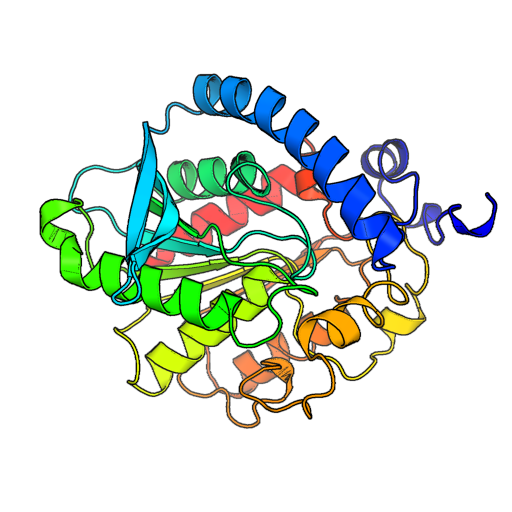 51.755 4.302 29.370 1.00 7.72 83 VAL A O 1
ATOM 599 N N . VAL A 1 88 ? 52.712 6.145 28.448 1.00 7.25 84 VAL A N 1
ATOM 600 C CA . VAL A 1 88 ? 53.484 6.513 29.638 1.00 6.83 84 VAL A CA 1
ATOM 601 C C . VAL A 1 88 ? 52.968 7.852 30.141 1.00 6.37 84 VAL A C 1
ATOM 602 O O . VAL A 1 88 ? 52.869 8.794 29.354 1.00 6.64 84 VAL A O 1
ATOM 606 N N . VAL A 1 89 ? 52.668 7.976 31.443 1.00 5.22 85 VAL A N 1
ATOM 607 C CA . VAL A 1 89 ? 52.359 9.296 32.001 1.00 4.73 85 VAL A CA 1
ATOM 608 C C . VAL A 1 89 ? 53.657 9.811 32.594 1.00 5.03 85 VAL A C 1
ATOM 609 O O . VAL A 1 89 ? 54.219 9.149 33.455 1.00 4.89 85 VAL A O 1
ATOM 613 N N . TYR A 1 90 ? 54.130 10.963 32.107 1.00 5.14 86 TYR A N 1
ATOM 614 C CA . TYR A 1 90 ? 55.470 11.487 32.421 1.00 4.86 86 TYR A CA 1
ATOM 615 C C . TYR A 1 90 ? 55.404 12.821 33.160 1.00 4.97 86 TYR A C 1
ATOM 616 O O . TYR A 1 90 ? 54.569 13.682 32.800 1.00 5.28 86 TYR A O 1
ATOM 625 N N . CYS A 1 91 ? 56.266 12.988 34.171 1.00 4.34 87 CYS A N 1
ATOM 626 C CA . CYS A 1 91 ? 56.394 14.255 34.935 1.00 4.21 87 CYS A CA 1
ATOM 627 C C . CYS A 1 91 ? 57.820 14.772 34.844 1.00 4.88 87 CYS A C 1
ATOM 628 O O . CYS A 1 91 ? 58.762 14.038 35.147 1.00 5.18 87 CYS A O 1
ATOM 631 N N . HIS A 1 92 ? 57.962 16.031 34.402 1.00 4.38 88 HIS A N 1
ATOM 632 C CA . HIS A 1 92 ? 59.277 16.657 34.134 1.00 5.18 88 HIS A CA 1
ATOM 633 C C . HIS A 1 92 ? 60.105 17.033 35.387 1.00 4.69 88 HIS A C 1
ATOM 634 O O . HIS A 1 92 ? 59.601 17.069 36.499 1.00 4.72 88 HIS A O 1
ATOM 641 N N . ALA A 1 93 ? 61.381 17.308 35.157 1.00 5.41 89 ALA A N 1
ATOM 642 C CA . ALA A 1 93 ? 62.347 17.732 36.174 1.00 4.29 89 ALA A CA 1
ATOM 643 C C . ALA A 1 93 ? 62.165 19.196 36.536 1.00 5.11 89 ALA A C 1
ATOM 644 O O . ALA A 1 93 ? 61.452 19.937 35.833 1.00 5.72 89 ALA A O 1
ATOM 646 N N . GLY A 1 94 ? 62.820 19.649 37.611 1.00 4.80 90 GLY A N 1
ATOM 647 C CA . GLY A 1 94 ? 62.701 21.071 37.920 1.00 4.66 90 GLY A CA 1
ATOM 648 C C . GLY A 1 94 ? 62.591 21.323 39.404 1.00 5.62 90 GLY A C 1
ATOM 649 O O . GLY A 1 94 ? 62.231 22.414 39.793 1.00 6.34 90 GLY A O 1
ATOM 650 N N . GLY A 1 95 ? 62.924 20.321 40.215 1.00 3.69 91 GLY A N 1
ATOM 651 C CA . GLY A 1 95 ? 62.923 20.503 41.692 1.00 5.71 91 GLY A CA 1
ATOM 652 C C . GLY A 1 95 ? 61.610 20.957 42.299 1.00 5.76 91 GLY A C 1
ATOM 653 O O . GLY A 1 95 ? 61.605 21.619 43.363 1.00 4.92 91 GLY A O 1
ATOM 654 N N . PHE A 1 96 ? 60.508 20.540 41.666 1.00 5.99 92 PHE A N 1
ATOM 655 C CA . PHE A 1 96 ? 59.115 20.895 42.064 1.00 5.40 92 PHE A CA 1
ATOM 656 C C . PHE A 1 96 ? 58.748 22.363 41.846 1.00 6.07 92 PHE A C 1
ATOM 657 O O . PHE A 1 96 ? 57.568 22.701 42.001 1.00 6.76 92 PHE A O 1
ATOM 665 N N . ALA A 1 97 ? 59.739 23.188 41.504 1.00 6.34 93 ALA A N 1
ATOM 666 C CA . ALA A 1 97 ? 59.556 24.649 41.402 1.00 7.08 93 ALA A CA 1
ATOM 667 C C . ALA A 1 97 ? 59.715 25.233 39.997 1.00 7.17 93 ALA A C 1
ATOM 668 O O . ALA A 1 97 ? 59.331 26.402 39.756 1.00 7.63 93 ALA A O 1
ATOM 670 N N . LEU A 1 98 ? 60.342 24.484 39.088 1.00 6.61 94 LEU A N 1
ATOM 671 C CA . LEU A 1 98 ? 60.630 25.004 37.739 1.00 6.60 94 LEU A CA 1
ATOM 672 C C . LEU A 1 98 ? 59.985 24.155 36.664 1.00 6.85 94 LEU A C 1
ATOM 673 O O . LEU A 1 98 ? 59.670 22.974 36.897 1.00 5.73 94 LEU A O 1
ATOM 678 N N . GLY A 1 99 ? 59.823 24.745 35.476 1.00 6.49 95 GLY A N 1
ATOM 679 C CA . GLY A 1 99 ? 59.526 23.957 34.286 1.00 7.06 95 GLY A CA 1
ATOM 680 C C . GLY A 1 99 ? 58.087 23.982 33.813 1.00 7.48 95 GLY A C 1
ATOM 681 O O . GLY A 1 99 ? 57.213 24.576 34.440 1.00 7.46 95 GLY A O 1
ATOM 682 N N . ASN A 1 100 ? 57.874 23.330 32.677 1.00 7.16 96 ASN A N 1
ATOM 683 C CA . ASN A 1 100 ? 56.583 23.273 31.987 1.00 8.42 96 ASN A CA 1
ATOM 684 C C . ASN A 1 100 ? 56.705 22.169 30.916 1.00 7.68 96 ASN A C 1
ATOM 685 O O . ASN A 1 100 ? 57.605 21.325 31.010 1.00 8.48 96 ASN A O 1
ATOM 690 N N . LEU A 1 101 ? 55.832 22.162 29.910 1.00 8.09 97 LEU A N 1
ATOM 691 C CA . LEU A 1 101 ? 55.838 21.101 28.894 1.00 7.99 97 LEU A CA 1
ATOM 692 C C . LEU A 1 101 ? 57.076 21.089 27.983 1.00 8.17 97 LEU A C 1
ATOM 693 O O . LEU A 1 101 ? 57.345 20.087 27.318 1.00 7.91 97 LEU A O 1
ATOM 698 N N . ASP A 1 102 ? 57.803 22.197 27.938 1.00 7.36 98 ASP A N 1
ATOM 699 C CA . ASP A 1 102 ? 59.007 22.282 27.104 1.00 8.35 98 ASP A CA 1
ATOM 700 C C . ASP A 1 102 ? 60.267 21.738 27.794 1.00 7.77 98 ASP A C 1
ATOM 701 O O . ASP A 1 102 ? 61.272 21.435 27.133 1.00 7.79 98 ASP A O 1
ATOM 706 N N . THR A 1 103 ? 60.215 21.618 29.126 1.00 7.16 99 THR A N 1
ATOM 707 C CA . THR A 1 103 ? 61.433 21.362 29.914 1.00 6.50 99 THR A CA 1
ATOM 708 C C . THR A 1 103 ? 62.110 20.057 29.502 1.00 5.45 99 THR A C 1
ATOM 709 O O . THR A 1 103 ? 63.305 20.048 29.137 1.00 6.96 99 THR A O 1
ATOM 713 N N . ASP A 1 104 ? 61.344 18.969 29.565 1.00 6.02 100 ASP A N 1
ATOM 714 C CA . ASP A 1 104 ? 61.831 17.630 29.255 1.00 5.51 100 ASP A CA 1
ATOM 715 C C . ASP A 1 104 ? 61.231 17.150 27.935 1.00 5.70 100 ASP A C 1
ATOM 716 O O . ASP A 1 104 ? 61.004 15.950 27.726 1.00 5.80 100 ASP A O 1
ATOM 721 N N . HIS A 1 105 ? 60.960 18.098 27.037 1.00 5.09 101 HIS A N 1
ATOM 722 C CA . HIS A 1 105 ? 60.413 17.737 25.702 1.00 5.84 101 HIS A CA 1
ATOM 723 C C . HIS A 1 105 ? 61.320 16.717 24.973 1.00 5.17 101 HIS A C 1
ATOM 724 O O . HIS A 1 105 ? 60.813 15.748 24.421 1.00 6.61 101 HIS A O 1
ATOM 731 N N . ARG A 1 106 ? 62.633 16.928 25.000 1.00 6.51 102 ARG A N 1
ATOM 732 C CA . ARG A 1 106 ? 63.551 16.004 24.324 1.00 6.42 102 ARG A CA 1
ATOM 733 C C . ARG A 1 106 ? 63.406 14.598 24.920 1.00 6.37 102 ARG A C 1
ATOM 734 O O . ARG A 1 106 ? 63.305 13.621 24.186 1.00 6.44 102 ARG A O 1
ATOM 742 N N . GLN A 1 107 ? 63.420 14.502 26.257 1.00 5.13 103 GLN A N 1
ATOM 743 C CA . GLN A 1 107 ? 63.263 13.214 26.917 1.00 5.49 103 GLN A CA 1
ATOM 744 C C . GLN A 1 107 ? 61.986 12.502 26.465 1.00 5.59 103 GLN A C 1
ATOM 745 O O . GLN A 1 107 ? 61.999 11.288 26.222 1.00 5.77 103 GLN A O 1
ATOM 751 N N . CYS A 1 108 ? 60.885 13.261 26.359 1.00 5.24 104 CYS A N 1
ATOM 752 C CA . CYS A 1 108 ? 59.590 12.687 25.985 1.00 5.41 104 CYS A CA 1
ATOM 753 C C . CYS A 1 108 ? 59.651 12.170 24.554 1.00 4.94 104 CYS A C 1
ATOM 754 O O . CYS A 1 108 ? 59.129 11.080 24.274 1.00 6.19 104 CYS A O 1
ATOM 757 N N . LEU A 1 109 ? 60.270 12.940 23.657 1.00 6.05 105 LEU A N 1
ATOM 758 C CA . LEU A 1 109 ? 60.375 12.536 22.261 1.00 6.29 105 LEU A CA 1
ATOM 759 C C . LEU A 1 109 ? 61.164 11.233 22.158 1.00 6.79 105 LEU A C 1
ATOM 760 O O . LEU A 1 109 ? 60.838 10.340 21.357 1.00 7.76 105 LEU A O 1
ATOM 765 N N . GLU A 1 110 ? 62.229 11.157 22.954 1.00 6.51 106 GLU A N 1
ATOM 766 C CA . GLU A 1 110 ? 63.099 9.974 22.935 1.00 6.40 106 GLU A CA 1
ATOM 767 C C . GLU A 1 110 ? 62.366 8.757 23.446 1.00 6.83 106 GLU A C 1
ATOM 768 O O . GLU A 1 110 ? 62.442 7.685 22.830 1.00 6.64 106 GLU A O 1
ATOM 774 N N . LEU A 1 111 ? 61.623 8.907 24.547 1.00 6.83 107 LEU A N 1
ATOM 775 C CA . LEU A 1 111 ? 60.842 7.781 25.079 1.00 7.00 107 LEU A CA 1
ATOM 776 C C . LEU A 1 111 ? 59.807 7.290 24.065 1.00 6.97 107 LEU A C 1
ATOM 777 O O . LEU A 1 111 ? 59.722 6.093 23.792 1.00 6.88 107 LEU A O 1
ATOM 782 N N . ALA A 1 112 ? 59.023 8.215 23.507 1.00 6.78 108 ALA A N 1
ATOM 783 C CA . ALA A 1 112 ? 57.946 7.831 22.585 1.00 8.02 108 ALA A CA 1
ATOM 784 C C . ALA A 1 112 ? 58.505 7.041 21.408 1.00 7.84 108 ALA A C 1
ATOM 785 O O . ALA A 1 112 ? 58.004 5.978 21.062 1.00 8.20 108 ALA A O 1
ATOM 787 N N . ARG A 1 113 ? 59.553 7.576 20.794 1.00 7.71 109 ARG A N 1
ATOM 788 C CA . ARG A 1 113 ? 60.096 7.015 19.566 1.00 8.47 109 ARG A CA 1
ATOM 789 C C . ARG A 1 113 ? 60.775 5.667 19.836 1.00 8.39 109 ARG A C 1
ATOM 790 O O . ARG A 1 113 ? 60.513 4.655 19.141 1.00 8.74 109 ARG A O 1
ATOM 798 N N . ARG A 1 114 ? 61.625 5.647 20.856 1.00 7.41 110 ARG A N 1
ATOM 799 C CA . ARG A 1 114 ? 62.424 4.455 21.107 1.00 7.34 110 ARG A CA 1
ATOM 800 C C . ARG A 1 114 ? 61.648 3.295 21.717 1.00 7.31 110 ARG A C 1
ATOM 801 O O . ARG A 1 114 ? 61.942 2.117 21.419 1.00 8.05 110 ARG A O 1
ATOM 809 N N . ALA A 1 115 ? 60.665 3.609 22.559 1.00 8.54 111 ALA A N 1
ATOM 810 C CA . ALA A 1 115 ? 59.834 2.567 23.169 1.00 9.69 111 ALA A CA 1
ATOM 811 C C . ALA A 1 115 ? 58.603 2.250 22.326 1.00 11.13 111 ALA A C 1
ATOM 812 O O . ALA A 1 115 ? 57.840 1.369 22.702 1.00 12.53 111 ALA A O 1
ATOM 814 N N . ARG A 1 116 ? 58.391 2.992 21.232 1.00 10.96 112 ARG A N 1
ATOM 815 C CA . ARG A 1 116 ? 57.202 2.823 20.368 1.00 10.78 112 ARG A CA 1
ATOM 816 C C . ARG A 1 116 ? 55.921 2.944 21.185 1.00 9.77 112 ARG A C 1
ATOM 817 O O . ARG A 1 116 ? 55.173 1.995 21.322 1.00 10.26 112 ARG A O 1
ATOM 825 N N . CYS A 1 117 ? 55.657 4.142 21.689 1.00 9.01 113 CYS A N 1
ATOM 826 C CA . CYS A 1 117 ? 54.538 4.341 22.588 1.00 8.06 113 CYS A CA 1
ATOM 827 C C . CYS A 1 117 ? 54.056 5.776 22.518 1.00 7.80 113 CYS A C 1
ATOM 828 O O . CYS A 1 117 ? 54.601 6.617 21.778 1.00 7.14 113 CYS A O 1
ATOM 831 N N . ALA A 1 118 ? 53.008 6.039 23.293 1.00 7.38 114 ALA A N 1
ATOM 832 C CA . ALA A 1 118 ? 52.537 7.395 23.543 1.00 7.62 114 ALA A CA 1
ATOM 833 C C . ALA A 1 118 ? 53.065 7.844 24.909 1.00 7.96 114 ALA A C 1
ATOM 834 O O . ALA A 1 118 ? 53.285 7.024 25.825 1.00 8.23 114 ALA A O 1
ATOM 836 N N . VAL A 1 119 ? 53.294 9.143 25.022 1.00 6.39 115 VAL A N 1
ATOM 837 C CA . VAL A 1 119 ? 53.697 9.731 26.300 1.00 5.87 115 VAL A CA 1
ATOM 838 C C . VAL A 1 119 ? 52.743 10.902 26.562 1.00 6.70 115 VAL A C 1
ATOM 839 O O . VAL A 1 119 ? 52.489 11.727 25.669 1.00 7.67 115 VAL A O 1
ATOM 843 N N . VAL A 1 120 ? 52.235 10.982 27.782 1.00 6.14 116 VAL A N 1
ATOM 844 C CA . VAL A 1 120 ? 51.425 12.149 28.182 1.00 7.08 116 VAL A CA 1
ATOM 845 C C . VAL A 1 120 ? 52.214 12.851 29.277 1.00 6.39 116 VAL A C 1
ATOM 846 O O . VAL A 1 120 ? 52.368 12.311 30.383 1.00 6.89 116 VAL A O 1
ATOM 850 N N . SER A 1 121 ? 52.697 14.058 28.956 1.00 6.38 117 SER A N 1
ATOM 851 C CA . SER A 1 121 ? 53.538 14.823 29.875 1.00 6.54 117 SER A CA 1
ATOM 852 C C . SER A 1 121 ? 52.657 15.814 30.643 1.00 6.06 117 SER A C 1
ATOM 853 O O . SER A 1 121 ? 51.849 16.544 30.026 1.00 7.00 117 SER A O 1
ATOM 856 N N . VAL A 1 122 ? 52.842 15.847 31.968 1.00 5.17 118 VAL A N 1
ATOM 857 C CA . VAL A 1 122 ? 51.976 16.624 32.878 1.00 5.49 118 VAL A CA 1
ATOM 858 C C . VAL A 1 122 ? 52.552 18.010 33.180 1.00 6.16 118 VAL A C 1
ATOM 859 O O . VAL A 1 122 ? 53.694 18.113 33.668 1.00 5.19 118 VAL A O 1
ATOM 863 N N . ASP A 1 123 ? 51.787 19.064 32.894 1.00 5.25 119 ASP A N 1
ATOM 864 C CA . ASP A 1 123 ? 52.225 20.419 33.262 1.00 5.98 119 ASP A CA 1
ATOM 865 C C . ASP A 1 123 ? 51.688 20.693 34.660 1.00 6.41 119 ASP A C 1
ATOM 866 O O . ASP A 1 123 ? 50.678 21.412 34.822 1.00 6.48 119 ASP A O 1
ATOM 871 N N . TYR A 1 124 ? 52.348 20.098 35.659 1.00 5.54 120 TYR A N 1
ATOM 872 C CA . TYR A 1 124 ? 51.890 20.217 37.044 1.00 6.08 120 TYR A CA 1
ATOM 873 C C . TYR A 1 124 ? 52.200 21.563 37.683 1.00 6.02 120 TYR A C 1
ATOM 874 O O . TYR A 1 124 ? 53.156 22.262 37.295 1.00 7.06 120 TYR A O 1
ATOM 883 N N . ARG A 1 125 ? 51.376 21.924 38.667 1.00 5.34 121 ARG A N 1
ATOM 884 C CA . ARG A 1 125 ? 51.553 23.174 39.397 1.00 5.81 121 ARG A CA 1
ATOM 885 C C . ARG A 1 125 ? 52.833 23.118 40.232 1.00 5.85 121 ARG A C 1
ATOM 886 O O . ARG A 1 125 ? 53.254 22.023 40.682 1.00 5.71 121 ARG A O 1
ATOM 894 N N . LEU A 1 126 ? 53.397 24.311 40.445 1.00 5.97 122 LEU A N 1
ATOM 895 C CA . LEU A 1 126 ? 54.766 24.477 40.994 1.00 5.61 122 LEU A CA 1
ATOM 896 C C . LEU A 1 126 ? 54.823 25.116 42.353 1.00 6.08 122 LEU A C 1
ATOM 897 O O . LEU A 1 126 ? 54.069 26.017 42.665 1.00 7.60 122 LEU A O 1
ATOM 902 N N . ALA A 1 127 ? 55.755 24.598 43.155 1.00 6.51 123 ALA A N 1
ATOM 903 C CA . ALA A 1 127 ? 56.164 25.193 44.414 1.00 7.57 123 ALA A CA 1
ATOM 904 C C . ALA A 1 127 ? 57.060 26.399 44.106 1.00 7.82 123 ALA A C 1
ATOM 905 O O . ALA A 1 127 ? 57.641 26.463 43.030 1.00 7.68 123 ALA A O 1
ATOM 907 N N . PRO A 1 128 ? 57.189 27.352 45.051 1.00 9.66 124 PRO A N 1
ATOM 908 C CA . PRO A 1 128 ? 56.566 27.397 46.369 1.00 10.74 124 PRO A CA 1
ATOM 909 C C . PRO A 1 128 ? 55.092 27.806 46.386 1.00 10.82 124 PRO A C 1
ATOM 910 O O . PRO A 1 128 ? 54.469 27.723 47.455 1.00 11.78 124 PRO A O 1
ATOM 914 N N . GLU A 1 129 ? 54.555 28.267 45.253 1.00 10.75 125 GLU A N 1
ATOM 915 C CA . GLU A 1 129 ? 53.189 28.786 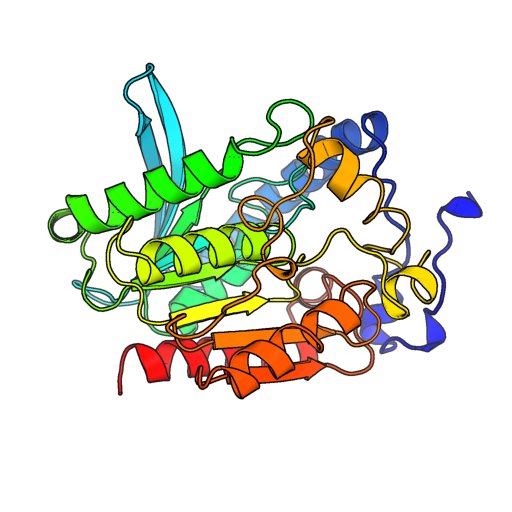45.196 1.00 11.47 125 GLU A CA 1
ATOM 916 C C . GLU A 1 129 ? 52.173 27.664 45.418 1.00 11.14 125 GLU A C 1
ATOM 917 O O . GLU A 1 129 ? 51.104 27.869 46.025 1.00 12.13 125 GLU A O 1
ATOM 923 N N . HIS A 1 130 ? 52.525 26.470 44.957 1.00 9.86 126 HIS A N 1
ATOM 924 C CA . HIS A 1 130 ? 51.640 25.329 45.063 1.00 9.40 126 HIS A CA 1
ATOM 925 C C . HIS A 1 130 ? 52.421 24.127 45.588 1.00 8.41 126 HIS A C 1
ATOM 926 O O . HIS A 1 130 ? 52.827 23.264 44.822 1.00 9.20 126 HIS A O 1
ATOM 933 N N . PRO A 1 131 ? 52.628 24.080 46.904 1.00 8.95 127 PRO A N 1
ATOM 934 C CA . PRO A 1 131 ? 53.408 22.991 47.477 1.00 8.37 127 PRO A CA 1
ATOM 935 C C . PRO A 1 131 ? 52.672 21.655 47.477 1.00 6.90 127 PRO A C 1
ATOM 936 O O . PRO A 1 131 ? 51.504 21.542 47.027 1.00 7.12 127 PRO A O 1
ATOM 940 N N . TYR A 1 132 ? 53.350 20.627 47.963 1.00 5.18 128 TYR A N 1
ATOM 941 C CA . TYR A 1 132 ? 52.729 19.311 48.155 1.00 5.12 128 TYR A CA 1
ATOM 942 C C . TYR A 1 132 ? 51.354 19.497 48.830 1.00 6.22 128 TYR A C 1
ATOM 943 O O . TYR A 1 132 ? 51.236 20.296 49.771 1.00 6.90 128 TYR A O 1
ATOM 952 N N . PRO A 1 133 ? 50.311 18.791 48.353 1.00 6.74 129 PRO A N 1
ATOM 953 C CA . PRO A 1 133 ? 50.290 17.785 47.291 1.00 6.74 129 PRO A CA 1
ATOM 954 C C . PRO A 1 133 ? 49.804 18.287 45.919 1.00 5.96 129 PRO A C 1
ATOM 955 O O . PRO A 1 133 ? 49.245 17.499 45.180 1.00 5.47 129 PRO A O 1
ATOM 959 N N . ALA A 1 134 ? 50.004 19.555 45.560 1.00 4.38 130 ALA A N 1
ATOM 960 C CA . ALA A 1 134 ? 49.362 20.077 44.349 1.00 5.25 130 ALA A CA 1
ATOM 961 C C . ALA A 1 134 ? 49.792 19.354 43.060 1.00 4.60 130 ALA A C 1
ATOM 962 O O . ALA A 1 134 ? 48.959 18.897 42.281 1.00 5.60 130 ALA A O 1
ATOM 964 N N . ALA A 1 135 ? 51.104 19.240 42.844 1.00 4.81 131 ALA A N 1
ATOM 965 C CA . ALA A 1 135 ? 51.618 18.574 41.641 1.00 4.52 131 ALA A CA 1
ATOM 966 C C . ALA A 1 135 ? 51.209 17.105 41.611 1.00 4.57 131 ALA A C 1
ATOM 967 O O . ALA A 1 135 ? 50.872 16.573 40.552 1.00 5.44 131 ALA A O 1
ATOM 969 N N . LEU A 1 136 ? 51.262 16.426 42.756 1.00 5.33 132 LEU A N 1
ATOM 970 C CA . LEU A 1 136 ? 50.859 15.020 42.790 1.00 5.85 132 LEU A CA 1
ATOM 971 C C . LEU A 1 136 ? 49.373 14.908 42.437 1.00 6.35 132 LEU A C 1
ATOM 972 O O . LEU A 1 136 ? 48.975 14.044 41.656 1.00 6.34 132 LEU A O 1
ATOM 977 N N . HIS A 1 137 ? 48.550 15.815 42.969 1.00 6.23 133 HIS A N 1
ATOM 978 C CA . HIS A 1 137 ? 47.148 15.836 42.573 1.00 6.13 133 HIS A CA 1
ATOM 979 C C . HIS A 1 137 ? 46.980 16.001 41.065 1.00 7.48 133 HIS A C 1
ATOM 980 O O . HIS A 1 137 ? 46.117 15.344 40.472 1.00 7.33 133 HIS A O 1
ATOM 987 N N . ASP A 1 138 ? 47.786 16.883 40.469 1.00 6.32 134 ASP A N 1
ATOM 988 C CA . ASP A 1 138 ? 47.731 17.113 39.021 1.00 6.77 134 ASP A CA 1
ATOM 989 C C . ASP A 1 138 ? 48.129 15.852 38.269 1.00 6.29 134 ASP A C 1
ATOM 990 O O . ASP A 1 138 ? 47.473 15.474 37.289 1.00 6.78 134 ASP A O 1
ATOM 995 N N . ALA A 1 139 ? 49.222 15.218 38.691 1.00 6.06 135 ALA A N 1
ATOM 996 C CA . ALA A 1 139 ? 49.633 13.960 38.030 1.00 5.73 135 ALA A CA 1
ATOM 997 C C . ALA A 1 139 ? 48.536 12.890 38.092 1.00 6.29 135 ALA A C 1
ATOM 998 O O . ALA A 1 139 ? 48.300 12.157 37.124 1.00 6.72 135 ALA A O 1
ATOM 1000 N N . ILE A 1 140 ? 47.873 12.793 39.241 1.00 6.39 136 ILE A N 1
ATOM 1001 C CA . ILE A 1 140 ? 46.798 11.803 39.429 1.00 7.18 136 ILE A CA 1
ATOM 1002 C C . ILE A 1 140 ? 45.640 12.107 38.509 1.00 7.77 136 ILE A C 1
ATOM 1003 O O . ILE A 1 140 ? 45.074 11.204 37.885 1.00 8.36 136 ILE A O 1
ATOM 1008 N N . GLU A 1 141 ? 45.317 13.391 38.405 1.00 8.36 137 GLU A N 1
ATOM 1009 C CA . GLU A 1 141 ? 44.243 13.843 37.538 1.00 10.37 137 GLU A CA 1
ATOM 1010 C C . GLU A 1 141 ? 44.530 13.429 36.094 1.00 9.95 137 GLU A C 1
ATOM 1011 O O . GLU A 1 141 ? 43.630 12.906 35.401 1.00 8.96 137 GLU A O 1
ATOM 1017 N N . VAL A 1 142 ? 45.783 13.622 35.655 1.00 7.99 138 VAL A N 1
ATOM 1018 C CA . VAL A 1 142 ? 46.147 13.263 34.290 1.00 7.55 138 VAL A CA 1
ATOM 1019 C C . VAL A 1 142 ? 46.098 11.760 34.094 1.00 7.74 138 VAL A C 1
ATOM 1020 O O . VAL A 1 142 ? 45.529 11.288 33.113 1.00 9.29 138 VAL A O 1
ATOM 1024 N N . LEU A 1 143 ? 46.660 11.007 35.029 1.00 7.54 139 LEU A N 1
ATOM 1025 C CA . LEU A 1 143 ? 46.637 9.547 34.890 1.00 8.09 139 LEU A CA 1
ATOM 1026 C C . LEU A 1 143 ? 45.190 9.003 34.805 1.00 9.13 139 LEU A C 1
ATOM 1027 O O . LEU A 1 143 ? 44.902 8.144 33.971 1.00 9.57 139 LEU A O 1
ATOM 1032 N N . THR A 1 144 ? 44.298 9.499 35.663 1.00 8.80 140 THR A N 1
ATOM 1033 C CA . THR A 1 144 ? 42.875 9.075 35.635 1.00 10.32 140 THR A CA 1
ATOM 1034 C C . THR A 1 144 ? 42.228 9.380 34.279 1.00 10.72 140 THR A C 1
ATOM 1035 O O . THR A 1 144 ? 41.464 8.566 33.738 1.00 11.53 140 THR A O 1
ATOM 1039 N N . TRP A 1 145 ? 42.555 10.549 33.736 1.00 10.24 141 TRP A N 1
ATOM 1040 C CA . TRP A 1 145 ? 42.023 11.010 32.460 1.00 11.48 141 TRP A CA 1
ATOM 1041 C C . TRP A 1 145 ? 42.541 10.157 31.297 1.00 11.47 141 TRP A C 1
ATOM 1042 O O . TRP A 1 145 ? 41.779 9.809 30.379 1.00 12.43 141 TRP A O 1
ATOM 1053 N N . VAL A 1 146 ? 43.821 9.782 31.352 1.00 10.64 142 VAL A N 1
ATOM 1054 C CA . VAL A 1 146 ? 44.426 8.915 30.352 1.00 10.54 142 VAL A CA 1
ATOM 1055 C C . VAL A 1 146 ? 43.682 7.589 30.290 1.00 11.41 142 VAL A C 1
ATOM 1056 O O . VAL A 1 146 ? 43.340 7.111 29.212 1.00 12.13 142 VAL A O 1
ATOM 1060 N N . VAL A 1 147 ? 43.403 7.016 31.453 1.00 11.42 143 VAL A N 1
ATOM 1061 C CA . VAL A 1 147 ? 42.766 5.714 31.494 1.00 12.35 143 VAL A CA 1
ATOM 1062 C C . VAL A 1 147 ? 41.279 5.860 31.151 1.00 13.16 143 VAL A C 1
ATOM 1063 O O . VAL A 1 147 ? 40.752 5.088 30.341 1.00 14.22 143 VAL A O 1
ATOM 1067 N N . GLY A 1 148 ? 40.622 6.880 31.706 1.00 13.89 144 GLY A N 1
ATOM 1068 C CA . GLY A 1 148 ? 39.167 7.036 31.521 1.00 14.95 144 GLY A CA 1
ATOM 1069 C C . GLY A 1 148 ? 38.828 7.326 30.074 1.00 16.21 144 GLY A C 1
ATOM 1070 O O . GLY A 1 148 ? 37.722 6.986 29.587 1.00 17.71 144 GLY A O 1
ATOM 1071 N N . ASN A 1 149 ? 39.771 7.935 29.362 1.00 15.10 145 ASN A N 1
ATOM 1072 C CA . ASN A 1 149 ? 39.542 8.335 27.974 1.00 15.56 145 ASN A CA 1
ATOM 1073 C C . ASN A 1 149 ? 40.403 7.565 26.993 1.00 15.10 145 ASN A C 1
ATOM 1074 O O . ASN A 1 149 ? 40.618 8.014 25.857 1.00 15.28 145 ASN A O 1
ATOM 1079 N N . ALA A 1 150 ? 40.895 6.398 27.415 1.00 14.92 146 ALA A N 1
ATOM 1080 C CA . ALA A 1 150 ? 41.884 5.659 26.618 1.00 14.96 146 ALA A CA 1
ATOM 1081 C C . ALA A 1 150 ? 41.388 5.307 25.199 1.00 15.74 146 ALA A C 1
ATOM 1082 O O . ALA A 1 150 ? 42.152 5.362 24.228 1.00 15.20 146 ALA A O 1
ATOM 1084 N N . THR A 1 151 ? 40.109 4.957 25.083 1.00 17.44 147 THR A N 1
ATOM 1085 C CA . THR A 1 151 ? 39.557 4.562 23.773 1.00 18.98 147 THR A CA 1
ATOM 1086 C C . THR A 1 151 ? 39.612 5.724 22.788 1.00 18.96 147 THR A C 1
ATOM 1087 O O . THR A 1 151 ? 40.169 5.597 21.686 1.00 19.85 147 THR A O 1
ATOM 1091 N N . ARG A 1 152 ? 39.044 6.854 23.187 1.00 19.02 148 ARG A N 1
ATOM 1092 C CA . ARG A 1 152 ? 39.016 8.057 22.352 1.00 20.10 148 ARG A CA 1
ATOM 1093 C C . ARG A 1 152 ? 40.418 8.612 22.045 1.00 19.48 148 ARG A C 1
ATOM 1094 O O . ARG A 1 152 ? 40.691 9.084 20.926 1.00 18.71 148 ARG A O 1
ATOM 1102 N N . LEU A 1 153 ? 41.308 8.546 23.040 1.00 17.95 149 LEU A N 1
ATOM 1103 C CA . LEU A 1 153 ? 42.682 9.061 22.883 1.00 17.45 149 LEU A CA 1
ATOM 1104 C C . LEU A 1 153 ? 43.634 8.118 22.128 1.00 17.01 149 LEU A C 1
ATOM 1105 O O . LEU A 1 153 ? 44.722 8.534 21.701 1.00 17.90 149 LEU A O 1
ATOM 1110 N N . GLY A 1 154 ? 43.230 6.863 21.932 1.00 16.84 150 GLY A N 1
ATOM 1111 C CA . GLY A 1 154 ? 44.060 5.899 21.199 1.00 15.88 150 GLY A CA 1
ATOM 1112 C C . GLY A 1 154 ? 45.132 5.216 22.042 1.00 14.72 150 GLY A C 1
ATOM 1113 O O . GLY A 1 154 ? 46.200 4.867 21.530 1.00 14.59 150 GLY A O 1
ATOM 1114 N N . PHE A 1 155 ? 44.841 5.028 23.335 1.00 13.55 151 PHE A N 1
ATOM 1115 C CA . PHE A 1 155 ? 45.764 4.350 24.253 1.00 13.04 151 PHE A CA 1
ATOM 1116 C C . PHE A 1 155 ? 45.290 2.960 24.657 1.00 13.12 151 PHE A C 1
ATOM 1117 O O . PHE A 1 155 ? 44.091 2.698 24.732 1.00 13.93 151 PHE A O 1
ATOM 1125 N N . ASP A 1 156 ? 46.236 2.082 24.931 1.00 13.35 152 ASP A N 1
ATOM 1126 C CA . ASP A 1 156 ? 45.966 0.804 25.579 1.00 14.00 152 ASP A CA 1
ATOM 1127 C C . ASP A 1 156 ? 46.165 0.946 27.099 1.00 14.15 152 ASP A C 1
ATOM 1128 O O . ASP A 1 156 ? 47.293 0.924 27.607 1.00 14.37 152 ASP A O 1
ATOM 1133 N N . ALA A 1 157 ? 45.062 1.075 27.831 1.00 15.15 153 ALA A N 1
ATOM 1134 C CA . ALA A 1 157 ? 45.127 1.232 29.295 1.00 14.91 153 ALA A CA 1
ATOM 1135 C C . ALA A 1 157 ? 45.688 0.020 30.026 1.00 14.51 153 ALA A C 1
ATOM 1136 O O . ALA A 1 157 ? 46.119 0.145 31.184 1.00 15.59 153 ALA A O 1
ATOM 1138 N N . ARG A 1 158 ? 45.704 -1.143 29.371 1.00 14.41 154 ARG A N 1
ATOM 1139 C CA . ARG A 1 158 ? 46.340 -2.324 29.959 1.00 13.65 154 ARG A CA 1
ATOM 1140 C C . ARG A 1 158 ? 47.871 -2.252 29.918 1.00 13.24 154 ARG A C 1
ATOM 1141 O O . ARG A 1 158 ? 48.563 -3.112 30.508 1.00 13.15 154 ARG A O 1
ATOM 1143 N N . ARG A 1 159 ? 48.404 -1.241 29.217 1.00 11.21 155 ARG A N 1
ATOM 1144 C CA . ARG A 1 159 ? 49.866 -1.074 29.118 1.00 10.52 155 ARG A CA 1
ATOM 1145 C C . ARG A 1 159 ? 50.200 0.365 29.493 1.00 10.64 155 ARG A C 1
ATOM 1146 O O . ARG A 1 159 ? 50.590 1.183 28.649 1.00 10.76 155 ARG A O 1
ATOM 1154 N N . LEU A 1 160 ? 50.000 0.663 30.771 1.00 9.55 156 LEU A N 1
ATOM 1155 C CA . LEU A 1 160 ? 50.247 2.006 31.304 1.00 9.16 156 LEU A CA 1
ATOM 1156 C C . LEU A 1 160 ? 51.490 1.999 32.174 1.00 8.36 156 LEU A C 1
ATOM 1157 O O . LEU A 1 160 ? 51.607 1.185 33.108 1.00 8.80 156 LEU A O 1
ATOM 1162 N N . ALA A 1 161 ? 52.414 2.913 31.844 1.00 6.21 157 ALA A N 1
ATOM 1163 C CA . ALA A 1 161 ? 53.640 3.107 32.615 1.00 5.39 157 ALA A CA 1
ATOM 1164 C C . ALA A 1 161 ? 53.646 4.541 33.153 1.00 5.06 157 ALA A C 1
ATOM 1165 O O . ALA A 1 161 ? 52.924 5.414 32.647 1.00 5.90 157 ALA A O 1
ATOM 1167 N N . VAL A 1 162 ? 54.458 4.765 34.177 1.00 4.27 158 VAL A N 1
ATOM 1168 C CA . VAL A 1 162 ? 54.655 6.099 34.724 1.00 5.43 158 VAL A CA 1
ATOM 1169 C C . VAL A 1 162 ? 56.161 6.385 34.680 1.00 5.88 158 VAL A C 1
ATOM 1170 O O . VAL A 1 162 ? 56.972 5.453 34.731 1.00 6.40 158 VAL A O 1
ATOM 1174 N N . ALA A 1 163 ? 56.533 7.655 34.533 1.00 4.76 159 ALA A N 1
ATOM 1175 C CA . ALA A 1 163 ? 57.925 7.986 34.341 1.00 4.81 159 ALA A CA 1
ATOM 1176 C C . ALA A 1 163 ? 58.152 9.409 34.780 1.00 3.84 159 ALA A C 1
ATOM 1177 O O . ALA A 1 163 ? 57.218 10.233 34.785 1.00 4.33 159 ALA A O 1
ATOM 1179 N N . GLY A 1 164 ? 59.391 9.705 35.138 1.00 3.69 160 GLY A N 1
ATOM 1180 C CA . GLY A 1 164 ? 59.730 11.102 35.417 1.00 3.35 160 GLY A CA 1
ATOM 1181 C C . GLY A 1 164 ? 61.229 11.252 35.524 1.00 3.73 160 GLY A C 1
ATOM 1182 O O . GLY A 1 164 ? 61.959 10.248 35.579 1.00 4.14 160 GLY A O 1
ATOM 1183 N N . SER A 1 165 ? 61.663 12.501 35.630 1.00 3.31 161 SER A N 1
ATOM 1184 C CA . SER A 1 165 ? 63.062 12.830 35.880 1.00 4.48 161 SER A CA 1
ATOM 1185 C C . SER A 1 165 ? 63.111 13.681 37.126 1.00 4.43 161 SER A C 1
ATOM 1186 O O . SER A 1 165 ? 62.324 14.639 37.253 1.00 3.69 161 SER A O 1
ATOM 1189 N N . SER A 1 166 ? 64.025 13.340 38.031 1.00 4.20 162 SER A N 1
ATOM 1190 C CA A SER A 1 166 ? 64.314 14.198 39.202 0.70 4.32 162 SER A CA 1
ATOM 1191 C CA B SER A 1 166 ? 64.304 14.178 39.207 0.30 3.87 162 SER A CA 1
ATOM 1192 C C . SER A 1 166 ? 63.033 14.357 40.039 1.00 3.77 162 SER A C 1
ATOM 1193 O O . SER A 1 166 ? 62.392 13.377 40.390 1.00 3.75 162 SER A O 1
ATOM 1198 N N . ALA A 1 167 ? 62.662 15.599 40.359 1.00 2.96 163 ALA A N 1
ATOM 1199 C CA . ALA A 1 167 ? 61.412 15.827 41.114 1.00 3.64 163 ALA A CA 1
ATOM 1200 C C . ALA A 1 167 ? 60.184 15.245 40.399 1.00 3.92 163 ALA A C 1
ATOM 1201 O O . ALA A 1 167 ? 59.209 14.807 41.039 1.00 3.72 163 ALA A O 1
ATOM 1203 N N . GLY A 1 168 ? 60.171 15.240 39.069 1.00 4.69 164 GLY A N 1
ATOM 1204 C CA . GLY A 1 168 ? 59.075 14.546 38.368 1.00 3.59 164 GLY A CA 1
ATOM 1205 C C . GLY A 1 168 ? 59.027 13.052 38.623 1.00 3.87 164 GLY A C 1
ATOM 1206 O O . GLY A 1 168 ? 57.956 12.438 38.608 1.00 4.68 164 GLY A O 1
ATOM 1207 N N . ALA A 1 169 ? 60.189 12.445 38.837 1.00 3.79 165 ALA A N 1
ATOM 1208 C CA . ALA A 1 169 ? 60.213 11.018 39.190 1.00 3.23 165 ALA A CA 1
ATOM 1209 C C . ALA A 1 169 ? 59.640 10.770 40.579 1.00 3.53 165 ALA A C 1
ATOM 1210 O O . ALA A 1 169 ? 59.067 9.727 40.813 1.00 4.79 165 ALA A O 1
ATOM 1212 N N . THR A 1 170 ? 59.742 11.760 41.463 1.00 3.99 166 THR A N 1
ATOM 1213 C CA . THR A 1 170 ? 59.114 11.688 42.798 1.00 2.95 166 THR A CA 1
ATOM 1214 C C . THR A 1 170 ? 57.612 11.523 42.613 1.00 4.17 166 THR A C 1
ATOM 1215 O O . THR A 1 170 ? 56.978 10.669 43.258 1.00 5.22 166 THR A O 1
ATOM 1219 N N . LEU A 1 171 ? 57.057 12.332 41.717 1.00 2.98 167 LEU A N 1
ATOM 1220 C CA . LEU A 1 171 ? 55.618 12.269 41.433 1.00 3.92 167 LEU A CA 1
ATOM 1221 C C . LEU A 1 171 ? 55.269 10.926 40.761 1.00 3.48 167 LEU A C 1
ATOM 1222 O O . LEU A 1 171 ? 54.263 10.310 41.113 1.00 4.49 167 LEU A O 1
ATOM 1227 N N . ALA A 1 172 ? 56.089 10.473 39.801 1.00 3.03 168 ALA A N 1
ATOM 1228 C CA . ALA A 1 172 ? 55.856 9.194 39.152 1.00 4.53 168 ALA A CA 1
ATOM 1229 C C . ALA A 1 172 ? 55.848 8.065 40.171 1.00 5.67 168 ALA A C 1
ATOM 1230 O O . ALA A 1 172 ? 55.035 7.159 40.088 1.00 6.66 168 ALA A O 1
ATOM 1232 N N . ALA A 1 173 ? 56.759 8.128 41.148 1.00 6.55 169 ALA A N 1
ATOM 1233 C CA . ALA A 1 173 ? 56.808 7.098 42.192 1.00 7.00 169 ALA A CA 1
ATOM 1234 C C . ALA A 1 173 ? 55.493 7.136 43.016 1.00 8.62 169 ALA A C 1
ATOM 1235 O O . ALA A 1 173 ? 54.986 6.092 43.490 1.00 9.03 169 ALA A O 1
ATOM 1237 N N . GLY A 1 174 ? 54.937 8.332 43.188 1.00 8.48 170 GLY A N 1
ATOM 1238 C CA . GLY A 1 174 ? 53.634 8.451 43.873 1.00 8.61 170 GLY A CA 1
ATOM 1239 C C . GLY A 1 174 ? 52.507 7.786 43.102 1.00 8.50 170 GLY A C 1
ATOM 1240 O O . GLY A 1 174 ? 51.663 7.085 43.678 1.00 8.94 170 GLY A O 1
ATOM 1241 N N . LEU A 1 175 ? 52.501 7.968 41.782 1.00 7.29 171 LEU A N 1
ATOM 1242 C CA . LEU A 1 175 ? 51.541 7.291 40.931 1.00 6.45 171 LEU A CA 1
ATOM 1243 C C . LEU A 1 175 ? 51.740 5.773 41.028 1.00 6.93 171 LEU A C 1
ATOM 1244 O O . LEU A 1 175 ? 50.770 5.028 41.145 1.00 8.17 171 LEU A O 1
ATOM 1249 N N . ALA A 1 176 ? 52.994 5.320 40.979 1.00 6.63 172 ALA A N 1
ATOM 1250 C CA . ALA A 1 176 ? 53.259 3.875 41.119 1.00 8.26 172 ALA A CA 1
ATOM 1251 C C . ALA A 1 176 ? 52.705 3.311 42.439 1.00 9.97 172 ALA A C 1
ATOM 1252 O O . ALA A 1 176 ? 52.164 2.193 42.457 1.00 10.69 172 ALA A O 1
ATOM 1254 N N . HIS A 1 177 ? 52.854 4.069 43.526 1.00 10.68 173 HIS A N 1
ATOM 1255 C CA . HIS A 1 177 ? 52.326 3.627 44.828 1.00 12.34 173 HIS A CA 1
ATOM 1256 C C . HIS A 1 177 ? 50.807 3.559 44.823 1.00 12.19 173 HIS A C 1
ATOM 1257 O O . HIS A 1 177 ? 50.241 2.600 45.347 1.00 12.55 173 HIS A O 1
ATOM 1264 N N . GLY A 1 178 ? 50.151 4.578 44.251 1.00 11.64 174 GLY A N 1
ATOM 1265 C CA . GLY A 1 178 ? 48.696 4.574 44.097 1.00 12.79 174 GLY A CA 1
ATOM 1266 C C . GLY A 1 178 ? 48.177 3.391 43.294 1.00 13.08 174 GLY A C 1
ATOM 1267 O O . GLY A 1 178 ? 47.163 2.773 43.664 1.00 13.86 174 GLY A O 1
ATOM 1268 N N . ALA A 1 179 ? 48.858 3.048 42.203 1.00 12.05 175 ALA A N 1
ATOM 1269 C CA . ALA A 1 179 ? 48.490 1.854 41.457 1.00 12.64 175 ALA A CA 1
ATOM 1270 C C . ALA A 1 179 ? 48.664 0.590 42.318 1.00 13.03 175 ALA A C 1
ATOM 1271 O O . ALA A 1 179 ? 47.766 -0.279 42.315 1.00 13.77 175 ALA A O 1
ATOM 1273 N N . ALA A 1 180 ? 49.789 0.481 43.041 1.00 12.31 176 ALA A N 1
ATOM 1274 C CA . ALA A 1 180 ? 50.047 -0.712 43.887 1.00 13.27 176 ALA A CA 1
ATOM 1275 C C . ALA A 1 180 ? 49.018 -0.874 44.995 1.00 13.76 176 ALA A C 1
ATOM 1276 O O . ALA A 1 180 ? 48.623 -2.002 45.311 1.00 14.83 176 ALA A O 1
ATOM 1278 N N . ASP A 1 181 ? 48.574 0.241 45.577 1.00 14.08 177 ASP A N 1
ATOM 1279 C CA . ASP A 1 181 ? 47.600 0.173 46.655 1.00 16.01 177 ASP A CA 1
ATOM 1280 C C . ASP A 1 181 ? 46.143 0.142 46.189 1.00 16.58 177 ASP A C 1
ATOM 1281 O O . ASP A 1 181 ? 45.239 0.052 47.022 1.00 17.73 177 ASP A O 1
ATOM 1286 N N . GLY A 1 182 ? 45.930 0.221 44.875 1.00 16.25 178 GLY A N 1
ATOM 1287 C CA . GLY A 1 182 ? 44.607 0.075 44.262 1.00 16.99 178 GLY A CA 1
ATOM 1288 C C . GLY A 1 182 ? 43.770 1.347 44.199 1.00 16.75 178 GLY A C 1
ATOM 1289 O O . GLY A 1 182 ? 42.607 1.301 43.773 1.00 16.84 178 GLY A O 1
ATOM 1290 N N . SER A 1 183 ? 44.358 2.471 44.606 1.00 16.32 179 SER A N 1
ATOM 1291 C CA A SER A 1 183 ? 43.727 3.801 44.576 0.70 16.85 179 SER A CA 1
ATOM 1292 C CA B SER A 1 183 ? 43.633 3.741 44.557 0.30 15.52 179 SER A CA 1
ATOM 1293 C C . SER A 1 183 ? 43.643 4.348 43.157 1.00 16.27 179 SER A C 1
ATOM 1294 O O . SER A 1 183 ? 42.835 5.252 42.870 1.00 16.09 179 SER A O 1
ATOM 1299 N N . LEU A 1 184 ? 44.531 3.842 42.302 1.00 14.50 180 LEU A N 1
ATOM 1300 C CA . LEU A 1 184 ? 44.669 4.266 40.913 1.00 14.49 180 LEU A CA 1
ATOM 1301 C C . LEU A 1 184 ? 44.648 3.048 40.002 1.00 14.27 180 LEU A C 1
ATOM 1302 O O . LEU A 1 184 ? 44.911 1.922 40.454 1.00 13.83 180 LEU A O 1
ATOM 1307 N N . PRO A 1 185 ? 44.360 3.249 38.700 1.00 14.79 181 PRO A N 1
ATOM 1308 C CA . PRO A 1 185 ? 44.397 2.155 37.712 1.00 14.92 181 PRO A CA 1
ATOM 1309 C C . PRO A 1 185 ? 45.750 1.404 37.699 1.00 14.27 181 PRO A C 1
ATOM 1310 O O . PRO A 1 185 ? 46.775 1.983 38.081 1.00 14.03 181 PRO A O 1
ATOM 1314 N N . PRO A 1 186 ? 45.765 0.135 37.252 1.00 14.32 182 PRO A N 1
ATOM 1315 C CA . PRO A 1 186 ? 47.047 -0.600 37.312 1.00 13.09 182 PRO A CA 1
ATOM 1316 C C . PRO A 1 186 ? 48.148 0.003 36.436 1.00 12.45 182 PRO A C 1
ATOM 1317 O O . PRO A 1 186 ? 47.874 0.541 35.365 1.00 12.63 182 PRO A O 1
ATOM 1321 N N . VAL A 1 187 ? 49.386 -0.113 36.909 1.00 11.17 183 VAL A N 1
ATOM 1322 C CA . VAL A 1 187 ? 50.576 0.423 36.219 1.00 10.07 183 VAL A CA 1
ATOM 1323 C C . VAL A 1 187 ? 51.581 -0.718 36.087 1.00 9.67 183 VAL A C 1
ATOM 1324 O O . VAL A 1 187 ? 51.893 -1.381 37.074 1.00 9.85 183 VAL A O 1
ATOM 1328 N N . ILE A 1 188 ? 52.079 -0.961 34.872 1.00 9.00 184 ILE A N 1
ATOM 1329 C CA . ILE A 1 188 ? 52.931 -2.111 34.648 1.00 9.17 184 ILE A CA 1
ATOM 1330 C C . ILE A 1 188 ? 54.427 -1.815 34.716 1.00 8.41 184 ILE A C 1
ATOM 1331 O O . ILE A 1 188 ? 55.251 -2.744 34.737 1.00 9.58 184 ILE A O 1
ATOM 1336 N N . PHE A 1 189 ? 54.789 -0.535 34.764 1.00 6.71 185 PHE A N 1
ATOM 1337 C CA . PHE A 1 189 ? 56.204 -0.213 34.791 1.00 5.82 185 PHE A CA 1
ATOM 1338 C C . PHE A 1 189 ? 56.391 1.192 35.305 1.00 6.08 185 PHE A C 1
ATOM 1339 O O . PHE A 1 189 ? 55.548 2.059 35.023 1.00 6.68 185 PHE A O 1
ATOM 1347 N N . GLN A 1 190 ? 57.488 1.421 36.028 1.00 4.95 186 GLN A N 1
ATOM 1348 C CA . GLN A 1 190 ? 57.857 2.796 36.419 1.00 5.09 186 GLN A CA 1
ATOM 1349 C C . GLN A 1 190 ? 59.286 3.094 35.995 1.00 5.02 186 GLN A C 1
ATOM 1350 O O . GLN A 1 190 ? 60.222 2.317 36.269 1.00 4.62 186 GLN A O 1
ATOM 1356 N N . LEU A 1 191 ? 59.470 4.260 35.393 1.00 4.29 187 LEU A N 1
ATOM 1357 C CA . LEU A 1 191 ? 60.802 4.647 34.905 1.00 3.74 187 LEU A CA 1
ATOM 1358 C C . LEU A 1 191 ? 61.215 5.908 35.650 1.00 4.49 187 LEU A C 1
ATOM 1359 O O . LEU A 1 191 ? 60.560 6.953 35.537 1.00 4.01 187 LEU A O 1
ATOM 1364 N N . LEU A 1 192 ? 62.226 5.764 36.499 1.00 2.81 188 LEU A N 1
ATOM 1365 C CA . LEU A 1 192 ? 62.629 6.845 37.415 1.00 3.71 188 LEU A CA 1
ATOM 1366 C C . LEU A 1 192 ? 64.048 7.283 37.033 1.00 4.60 188 LEU A C 1
ATOM 1367 O O . LEU A 1 192 ? 65.048 6.616 37.375 1.00 4.99 188 LEU A O 1
ATOM 1372 N N . HIS A 1 193 ? 64.130 8.385 36.303 1.00 3.59 189 HIS A N 1
ATOM 1373 C CA . HIS A 1 193 ? 65.442 8.937 35.969 1.00 3.47 189 HIS A CA 1
ATOM 1374 C C . HIS A 1 193 ? 65.918 9.955 37.005 1.00 3.73 189 HIS A C 1
ATOM 1375 O O . HIS A 1 193 ? 65.214 10.923 37.312 1.00 3.24 189 HIS A O 1
ATOM 1382 N N . GLN A 1 194 ? 67.138 9.717 37.493 1.00 3.58 190 GLN A N 1
ATOM 1383 C CA . GLN A 1 194 ? 67.805 10.519 38.534 1.00 3.91 190 GLN A CA 1
ATOM 1384 C C . GLN A 1 194 ? 66.785 11.063 39.561 1.00 3.36 190 GLN A C 1
ATOM 1385 O O . GLN A 1 194 ? 66.747 12.279 39.800 1.00 3.92 190 GLN A O 1
ATOM 1391 N N . PRO A 1 195 ? 65.986 10.160 40.167 1.00 3.65 191 PRO A N 1
ATOM 1392 C CA . PRO A 1 195 ? 64.855 10.602 41.014 1.00 3.67 191 PRO A CA 1
ATOM 1393 C C . PRO A 1 195 ? 65.230 11.253 42.344 1.00 3.81 191 PRO A C 1
ATOM 1394 O O . PRO A 1 195 ? 66.211 10.878 43.000 1.00 3.58 191 PRO A O 1
ATOM 1398 N N . VAL A 1 196 ? 64.471 12.279 42.673 1.00 3.29 192 VAL A N 1
ATOM 1399 C CA . VAL A 1 196 ? 64.459 12.856 44.001 1.00 3.85 192 VAL A CA 1
ATOM 1400 C C . VAL A 1 196 ? 63.590 11.915 44.851 1.00 4.19 192 VAL A C 1
ATOM 1401 O O . VAL A 1 196 ? 62.426 11.685 44.499 1.00 5.05 192 VAL A O 1
ATOM 1405 N N . LEU A 1 197 ? 64.131 11.383 45.955 1.00 3.79 193 LEU A N 1
ATOM 1406 C CA . LEU A 1 197 ? 63.444 10.332 46.706 1.00 4.23 193 LEU A CA 1
ATOM 1407 C C . LEU A 1 197 ? 63.330 10.539 48.195 1.00 5.33 193 LEU A C 1
ATOM 1408 O O . LEU A 1 197 ? 62.373 10.049 48.789 1.00 5.08 193 LEU A O 1
ATOM 1413 N N . ASP A 1 198 ? 64.266 11.270 48.797 1.00 5.28 194 ASP A N 1
ATOM 1414 C CA . ASP A 1 198 ? 64.342 11.264 50.250 1.00 6.98 194 ASP A CA 1
ATOM 1415 C C . ASP A 1 198 ? 64.818 12.607 50.789 1.00 6.82 194 ASP A C 1
ATOM 1416 O O . ASP A 1 198 ? 65.915 13.069 50.441 1.00 7.10 194 ASP A O 1
ATOM 1421 N N . ASP A 1 199 ? 64.006 13.229 51.645 1.00 6.75 195 ASP A N 1
ATOM 1422 C CA . ASP A 1 199 ? 64.427 14.496 52.259 1.00 6.43 195 ASP A CA 1
ATOM 1423 C C . ASP A 1 199 ? 65.550 14.329 53.283 1.00 7.15 195 ASP A C 1
ATOM 1424 O O . ASP A 1 199 ? 66.241 15.289 53.620 1.00 7.88 195 ASP A O 1
ATOM 1429 N N . ARG A 1 200 ? 65.740 13.118 53.782 1.00 7.59 196 ARG A N 1
ATOM 1430 C CA . ARG A 1 200 ? 66.771 12.874 54.788 1.00 8.98 196 ARG A CA 1
ATOM 1431 C C . ARG A 1 200 ? 68.136 12.938 54.100 1.00 10.23 196 ARG A C 1
ATOM 1432 O O . ARG A 1 200 ? 68.301 12.395 53.042 1.00 10.25 196 ARG A O 1
ATOM 1440 N N . PRO A 1 201 ? 69.114 13.607 54.709 1.00 11.98 197 PRO A N 1
ATOM 1441 C CA . PRO A 1 201 ? 70.438 13.768 54.052 1.00 12.97 197 PRO A CA 1
ATOM 1442 C C . PRO A 1 201 ? 71.186 12.443 53.888 1.00 11.73 197 PRO A C 1
ATOM 1443 O O . PRO A 1 201 ? 71.048 11.543 54.690 1.00 13.37 197 PRO A O 1
ATOM 1447 N N . THR A 1 202 ? 71.937 12.314 52.813 1.00 10.00 198 THR A N 1
ATOM 1448 C CA . THR A 1 202 ? 72.742 11.135 52.581 1.00 8.43 198 THR A CA 1
ATOM 1449 C C . THR A 1 202 ? 74.164 11.610 52.453 1.00 7.71 198 THR A C 1
ATOM 1450 O O . THR A 1 202 ? 74.433 12.847 52.428 1.00 7.21 198 THR A O 1
ATOM 1454 N N . ALA A 1 203 ? 75.071 10.640 52.391 1.00 6.49 199 ALA A N 1
ATOM 1455 C CA . ALA A 1 203 ? 76.500 10.978 52.258 1.00 6.48 199 ALA A CA 1
ATOM 1456 C C . ALA A 1 203 ? 76.735 11.729 50.946 1.00 5.79 199 ALA A C 1
ATOM 1457 O O . ALA A 1 203 ? 77.510 12.699 50.912 1.00 6.66 199 ALA A O 1
ATOM 1459 N N . SER A 1 204 ? 76.118 11.265 49.858 1.00 5.88 200 SER A N 1
ATOM 1460 C CA . SER A 1 204 ? 76.302 11.956 48.574 1.00 4.80 200 SER A CA 1
ATOM 1461 C C . SER A 1 204 ? 75.695 13.366 48.533 1.00 5.12 200 SER A C 1
ATOM 1462 O O . SER A 1 204 ? 76.218 14.225 47.833 1.00 4.91 200 SER A O 1
ATOM 1465 N N . ARG A 1 205 ? 74.609 13.614 49.274 1.00 5.84 201 ARG A N 1
ATOM 1466 C CA . ARG A 1 205 ? 74.098 14.989 49.334 1.00 7.00 201 ARG A CA 1
ATOM 1467 C C . ARG A 1 205 ? 75.116 15.963 49.920 1.00 7.96 201 ARG A C 1
ATOM 1468 O O . ARG A 1 205 ? 75.271 17.086 49.416 1.00 8.53 201 ARG A O 1
ATOM 1476 N N . SER A 1 206 ? 75.809 15.535 50.976 1.00 9.92 202 SER A N 1
ATOM 1477 C CA . SER A 1 206 ? 76.862 16.350 51.600 1.00 10.79 202 SER A CA 1
ATOM 1478 C C . SER A 1 206 ? 78.107 16.419 50.721 1.00 10.75 202 SER A C 1
ATOM 1479 O O . SER A 1 206 ? 78.708 17.484 50.533 1.00 10.48 202 SER A O 1
ATOM 1482 N N . GLU A 1 207 ? 78.516 15.281 50.163 1.00 8.82 203 GLU A N 1
ATOM 1483 C CA . GLU A 1 207 ? 79.693 15.269 49.309 1.00 8.91 203 GLU A CA 1
ATOM 1484 C C . GLU A 1 207 ? 79.497 16.213 48.123 1.00 9.30 203 GLU A C 1
ATOM 1485 O O . GLU A 1 207 ? 80.411 16.979 47.746 1.00 11.03 203 GLU A O 1
ATOM 1491 N N . PHE A 1 208 ? 78.311 16.136 47.512 1.00 6.62 204 PHE A N 1
ATOM 1492 C CA . PHE A 1 208 ? 77.999 16.949 46.368 1.00 5.69 204 PHE A CA 1
ATOM 1493 C C . PHE A 1 208 ? 77.142 18.158 46.760 1.00 5.65 204 PHE A C 1
ATOM 1494 O O . PHE A 1 208 ? 76.160 18.487 46.092 1.00 5.63 204 PHE A O 1
ATOM 1502 N N . ARG A 1 209 ? 77.556 18.832 47.840 1.00 6.03 205 ARG A N 1
ATOM 1503 C CA . ARG A 1 209 ? 76.887 20.015 48.318 1.00 5.13 205 ARG A CA 1
ATOM 1504 C C . ARG A 1 209 ? 76.957 21.107 47.271 1.00 5.81 205 ARG A C 1
ATOM 1505 O O . ARG A 1 209 ? 76.170 22.054 47.336 1.00 5.49 205 ARG A O 1
ATOM 1513 N N . ALA A 1 210 ? 77.886 20.997 46.308 1.00 5.66 206 ALA A N 1
ATOM 1514 C CA . ALA A 1 210 ? 78.149 22.183 45.432 1.00 6.04 206 ALA A CA 1
ATOM 1515 C C . ALA A 1 210 ? 78.564 21.853 44.013 1.00 6.62 206 ALA A C 1
ATOM 1516 O O . ALA A 1 210 ? 79.236 22.634 43.322 1.00 7.60 206 ALA A O 1
ATOM 1518 N N . THR A 1 211 ? 78.130 20.689 43.574 1.00 5.83 207 THR A N 1
ATOM 1519 C CA . THR A 1 211 ? 78.298 20.303 42.181 1.00 5.75 207 THR A CA 1
ATOM 1520 C C . THR A 1 211 ? 77.552 21.259 41.233 1.00 5.93 207 THR A C 1
ATOM 1521 O O . THR A 1 211 ? 76.566 21.922 41.625 1.00 5.92 207 THR A O 1
ATOM 1525 N N . PRO A 1 212 ? 77.983 21.305 39.956 1.00 7.44 208 PRO A N 1
ATOM 1526 C CA . PRO A 1 212 ? 77.225 22.086 38.982 1.00 7.38 208 PRO A CA 1
ATOM 1527 C C . PRO A 1 212 ? 75.827 21.497 38.716 1.00 7.50 208 PRO A C 1
ATOM 1528 O O . PRO A 1 212 ? 75.583 20.330 39.025 1.00 7.07 208 PRO A O 1
ATOM 1532 N N . ALA A 1 213 ? 74.942 22.335 38.174 1.00 7.53 209 ALA A N 1
ATOM 1533 C CA . ALA A 1 213 ? 73.590 21.967 37.680 1.00 7.41 209 ALA A CA 1
ATOM 1534 C C . ALA A 1 213 ? 72.565 21.732 38.786 1.00 7.77 209 ALA A C 1
ATOM 1535 O O . ALA A 1 213 ? 71.510 22.372 38.800 1.00 8.36 209 ALA A O 1
ATOM 1537 N N . PHE A 1 214 ? 72.887 20.839 39.718 1.00 6.94 210 PHE A N 1
ATOM 1538 C CA . PHE A 1 214 ? 72.110 20.700 40.945 1.00 6.89 210 PHE A CA 1
ATOM 1539 C C . PHE A 1 214 ? 73.036 20.163 42.011 1.00 5.89 210 PHE A C 1
ATOM 1540 O O . PHE A 1 214 ? 74.003 19.446 41.719 1.00 6.43 210 PHE A O 1
ATOM 1548 N N . ASP A 1 215 ? 72.737 20.498 43.262 1.00 5.77 211 ASP A N 1
ATOM 1549 C CA . ASP A 1 215 ? 73.632 20.130 44.343 1.00 5.95 211 ASP A CA 1
ATOM 1550 C C . ASP A 1 215 ? 72.857 19.920 45.618 1.00 5.55 211 ASP A C 1
ATOM 1551 O O . ASP A 1 215 ? 71.613 20.065 45.641 1.00 4.85 211 ASP A O 1
ATOM 1556 N N . GLY A 1 216 ? 73.590 19.524 46.665 1.00 5.64 212 GLY A N 1
ATOM 1557 C CA . GLY A 1 216 ? 72.998 19.146 47.939 1.00 6.55 212 GLY A CA 1
ATOM 1558 C C . GLY A 1 216 ? 72.370 20.328 48.674 1.00 7.35 212 GLY A C 1
ATOM 1559 O O . GLY A 1 216 ? 71.373 20.175 49.421 1.00 7.00 212 GLY A O 1
ATOM 1560 N N . GLU A 1 217 ? 72.970 21.499 48.507 1.00 6.09 213 GLU A N 1
ATOM 1561 C CA A GLU A 1 217 ? 72.385 22.683 49.130 0.50 7.32 213 GLU A CA 1
ATOM 1562 C CA B GLU A 1 217 ? 72.421 22.744 49.091 0.50 7.57 213 GLU A CA 1
ATOM 1563 C C . GLU A 1 217 ? 71.050 23.041 48.482 1.00 7.29 213 GLU A C 1
ATOM 1564 O O . GLU A 1 217 ? 70.065 23.317 49.194 1.00 7.27 213 GLU A O 1
ATOM 1575 N N . ALA A 1 218 ? 70.994 23.006 47.156 1.00 6.85 214 ALA A N 1
ATOM 1576 C CA . ALA A 1 218 ? 69.723 23.195 46.456 1.00 6.39 214 ALA A CA 1
ATOM 1577 C C . ALA A 1 218 ? 68.698 22.127 46.848 1.00 6.29 214 ALA A C 1
ATOM 1578 O O . ALA A 1 218 ? 67.515 22.415 46.929 1.00 5.68 214 ALA A O 1
ATOM 1580 N N . ALA A 1 219 ? 69.151 20.896 47.087 1.00 5.55 215 ALA A N 1
ATOM 1581 C CA . ALA A 1 219 ? 68.217 19.823 47.411 1.00 5.12 215 ALA A CA 1
ATOM 1582 C C . ALA A 1 219 ? 67.521 20.118 48.755 1.00 5.22 215 ALA A C 1
ATOM 1583 O O . ALA A 1 219 ? 66.304 19.881 48.911 1.00 4.24 215 ALA A O 1
ATOM 1585 N N . SER A 1 220 ? 68.276 20.686 49.695 1.00 5.21 216 SER A N 1
ATOM 1586 C CA A SER A 1 220 ? 67.699 21.074 50.976 0.60 6.14 216 SER A CA 1
ATOM 1587 C CA B SER A 1 220 ? 67.702 21.088 50.973 0.40 5.54 216 SER A CA 1
ATOM 1588 C C . SER A 1 220 ? 66.615 22.154 50.805 1.00 6.01 216 SER A C 1
ATOM 1589 O O . SER A 1 220 ? 65.495 22.023 51.358 1.00 6.08 216 SER A O 1
ATOM 1594 N N . LEU A 1 221 ? 66.936 23.206 50.054 1.00 5.96 217 LEU A N 1
ATOM 1595 C CA . LEU A 1 221 ? 65.955 24.273 49.748 1.00 7.13 217 LEU A CA 1
ATOM 1596 C C . LEU A 1 221 ? 64.745 23.707 49.007 1.00 6.34 217 LEU A C 1
ATOM 1597 O O . LEU A 1 221 ? 63.601 24.068 49.313 1.00 6.17 217 LEU A O 1
ATOM 1602 N N . MET A 1 222 ? 65.009 22.826 48.039 1.00 4.73 218 MET A N 1
ATOM 1603 C CA . MET A 1 222 ? 63.962 22.182 47.241 1.00 5.21 218 MET A CA 1
ATOM 1604 C C . MET A 1 222 ? 62.910 21.526 48.131 1.00 5.24 218 MET A C 1
ATOM 1605 O O . MET A 1 222 ? 61.714 21.752 47.949 1.00 5.79 218 MET A O 1
ATOM 1610 N N . TRP A 1 223 ? 63.355 20.709 49.091 1.00 4.98 219 TRP A N 1
ATOM 1611 C CA . TRP A 1 223 ? 62.434 19.997 49.979 1.00 5.86 219 TRP A CA 1
ATOM 1612 C C . TRP A 1 223 ? 61.684 21.015 50.821 1.00 5.90 219 TRP A C 1
ATOM 1613 O O . TRP A 1 223 ? 60.465 20.849 51.098 1.00 5.70 219 TRP A O 1
ATOM 1624 N N . ARG A 1 224 ? 62.373 22.087 51.226 1.00 6.84 220 ARG A N 1
ATOM 1625 C CA . ARG A 1 224 ? 61.662 23.101 52.049 1.00 6.73 220 ARG A CA 1
ATOM 1626 C C . ARG A 1 224 ? 60.532 23.780 51.274 1.00 7.37 220 ARG A C 1
ATOM 1627 O O . ARG A 1 224 ? 59.417 23.942 51.818 1.00 7.42 220 ARG A O 1
ATOM 1635 N N . HIS A 1 225 ? 60.790 24.169 50.017 1.00 7.20 221 HIS A N 1
ATOM 1636 C CA . HIS A 1 225 ? 59.751 24.855 49.218 1.00 7.64 221 HIS A CA 1
ATOM 1637 C C . HIS A 1 225 ? 58.554 23.938 48.967 1.00 7.21 221 HIS A C 1
ATOM 1638 O O . HIS A 1 225 ? 57.411 24.387 48.993 1.00 6.55 221 HIS A O 1
ATOM 1645 N N . TYR A 1 226 ? 58.853 22.668 48.685 1.00 6.79 222 TYR A N 1
ATOM 1646 C CA . TYR A 1 226 ? 57.859 21.670 48.328 1.00 5.61 222 TYR A CA 1
ATOM 1647 C C . TYR A 1 226 ? 56.985 21.295 49.516 1.00 6.42 222 TYR A C 1
ATOM 1648 O O . TYR A 1 226 ? 55.765 21.203 49.374 1.00 6.32 222 TYR A O 1
ATOM 1657 N N . LEU A 1 227 ? 57.610 21.052 50.672 1.00 5.78 223 LEU A N 1
ATOM 1658 C CA . LEU A 1 227 ? 56.836 20.641 51.856 1.00 7.36 223 LEU A CA 1
ATOM 1659 C C . LEU A 1 227 ? 56.088 21.787 52.519 1.00 7.78 223 LEU A C 1
ATOM 1660 O O . LEU A 1 227 ? 55.056 21.566 53.148 1.00 8.47 223 LEU A O 1
ATOM 1665 N N . ALA A 1 228 ? 56.621 22.992 52.383 1.00 8.26 224 ALA A N 1
ATOM 1666 C CA . ALA A 1 228 ? 56.032 24.213 52.968 1.00 8.94 224 ALA A CA 1
ATOM 1667 C C . ALA A 1 228 ? 55.572 23.975 54.422 1.00 10.11 224 ALA A C 1
ATOM 1668 O O . ALA A 1 228 ? 54.401 24.231 54.778 1.00 10.46 224 ALA A O 1
ATOM 1670 N N . GLY A 1 229 ? 56.495 23.470 55.250 1.00 9.18 225 GLY A N 1
ATOM 1671 C CA . GLY A 1 229 ? 56.243 23.260 56.684 1.00 9.71 225 GLY A CA 1
ATOM 1672 C C . GLY A 1 229 ? 55.499 21.997 57.066 1.00 10.09 225 GLY A C 1
ATOM 1673 O O . GLY A 1 229 ? 55.254 21.746 58.256 1.00 10.86 225 GLY A O 1
ATOM 1674 N N . GLN A 1 230 ? 55.070 21.225 56.070 1.00 9.30 226 GLN A N 1
ATOM 1675 C CA . GLN A 1 230 ? 54.392 19.950 56.322 1.00 9.72 226 GLN A CA 1
ATOM 1676 C C . GLN A 1 230 ? 55.386 18.909 56.731 1.00 10.79 226 GLN A C 1
ATOM 1677 O O . GLN A 1 230 ? 56.528 18.886 56.237 1.00 10.71 226 GLN A O 1
ATOM 1683 N N . THR A 1 231 ? 54.970 18.063 57.658 1.00 9.63 227 THR A N 1
ATOM 1684 C CA . THR A 1 231 ? 55.884 17.043 58.144 1.00 10.83 227 THR A CA 1
ATOM 1685 C C . THR A 1 231 ? 56.055 15.993 57.036 1.00 9.40 227 THR A C 1
ATOM 1686 O O . THR A 1 231 ? 55.055 15.534 56.454 1.00 10.73 227 THR A O 1
ATOM 1690 N N . PRO A 1 232 ? 57.306 15.620 56.715 1.00 9.51 228 PRO A N 1
ATOM 1691 C CA . PRO A 1 232 ? 57.460 14.604 55.668 1.00 8.24 228 PRO A CA 1
ATOM 1692 C C . PRO A 1 232 ? 56.833 13.288 56.061 1.00 8.89 228 PRO A C 1
ATOM 1693 O O . PRO A 1 232 ? 56.815 12.946 57.242 1.00 8.26 228 PRO A O 1
ATOM 1697 N N . SER A 1 233 ? 56.345 12.557 55.067 1.00 8.46 229 SER A N 1
ATOM 1698 C CA . SER A 1 233 ? 55.696 11.272 55.278 1.00 9.19 229 SER A CA 1
ATOM 1699 C C . SER A 1 233 ? 55.942 10.425 54.036 1.00 9.06 229 SER A C 1
ATOM 1700 O O . SER A 1 233 ? 56.463 10.937 53.048 1.00 8.23 229 SER A O 1
ATOM 1703 N N . PRO A 1 234 ? 55.590 9.123 54.080 1.00 9.44 230 PRO A N 1
ATOM 1704 C CA . PRO A 1 234 ? 55.762 8.302 52.863 1.00 10.24 230 PRO A CA 1
ATOM 1705 C C . PRO A 1 234 ? 54.948 8.812 51.681 1.00 10.77 230 PRO A C 1
ATOM 1706 O O . PRO A 1 234 ? 55.321 8.564 50.520 1.00 11.16 230 PRO A O 1
ATOM 1710 N N . GLU A 1 235 ? 53.871 9.548 51.977 1.00 10.52 231 GLU A N 1
ATOM 1711 C CA . GLU A 1 235 ? 53.030 10.137 50.918 1.00 12.23 231 GLU A CA 1
ATOM 1712 C C . GLU A 1 235 ? 53.688 11.297 50.181 1.00 10.92 231 GLU A C 1
ATOM 1713 O O . GLU A 1 235 ? 53.475 11.459 48.979 1.00 11.95 231 GLU A O 1
ATOM 1719 N N . SER A 1 236 ? 54.510 12.088 50.869 1.00 9.30 232 SER A N 1
ATOM 1720 C CA . SER A 1 236 ? 55.229 13.166 50.177 1.00 7.78 232 SER A CA 1
ATOM 1721 C C . SER A 1 236 ? 56.645 12.779 49.760 1.00 7.94 232 SER A C 1
ATOM 1722 O O . SER A 1 236 ? 57.229 13.394 48.868 1.00 8.17 232 SER A O 1
ATOM 1725 N N . VAL A 1 237 ? 57.181 11.749 50.410 1.00 6.34 233 VAL A N 1
ATOM 1726 C CA . VAL A 1 237 ? 58.611 11.384 50.290 1.00 5.59 233 VAL A CA 1
ATOM 1727 C C . VAL A 1 237 ? 58.676 9.892 50.028 1.00 6.28 233 VAL A C 1
ATOM 1728 O O . VAL A 1 237 ? 58.636 9.098 50.960 1.00 6.60 233 VAL A O 1
ATOM 1732 N N . PRO A 1 238 ? 58.766 9.481 48.753 1.00 7.24 234 PRO A N 1
ATOM 1733 C CA . PRO A 1 238 ? 58.703 8.048 48.474 1.00 6.90 234 PRO A CA 1
ATOM 1734 C C . PRO A 1 238 ? 59.764 7.211 49.197 1.00 6.91 234 PRO A C 1
ATOM 1735 O O . PRO A 1 238 ? 59.475 6.054 49.586 1.00 7.36 234 PRO A O 1
ATOM 1739 N N . GLY A 1 239 ? 60.961 7.772 49.436 1.00 6.64 235 GLY A N 1
ATOM 1740 C CA . GLY A 1 239 ? 62.015 7.027 50.057 1.00 7.94 235 GLY A CA 1
ATOM 1741 C C . GLY A 1 239 ? 61.712 6.697 51.510 1.00 7.88 235 GLY A C 1
ATOM 1742 O O . GLY A 1 239 ? 62.327 5.788 52.076 1.00 9.94 235 GLY A O 1
ATOM 1743 N N . ARG A 1 240 ? 60.754 7.406 52.109 1.00 7.21 236 ARG A N 1
ATOM 1744 C CA . ARG A 1 240 ? 60.327 7.046 53.479 1.00 8.24 236 ARG A CA 1
ATOM 1745 C C . ARG A 1 240 ? 59.318 5.880 53.574 1.00 8.84 236 ARG A C 1
ATOM 1746 O O . ARG A 1 240 ? 59.010 5.412 54.699 1.00 9.15 236 ARG A O 1
ATOM 1754 N N . ARG A 1 241 ? 58.806 5.400 52.439 1.00 8.29 237 ARG A N 1
ATOM 1755 C CA . ARG A 1 241 ? 57.872 4.256 52.445 1.00 9.78 237 ARG A CA 1
ATOM 1756 C C . ARG A 1 241 ? 58.606 3.004 52.923 1.00 10.12 237 ARG A C 1
ATOM 1757 O O . ARG A 1 241 ? 59.665 2.660 52.388 1.00 10.57 237 ARG A O 1
ATOM 1765 N N . GLY A 1 242 ? 58.054 2.361 53.951 1.00 10.63 238 GLY A N 1
ATOM 1766 C CA . GLY A 1 242 ? 58.669 1.192 54.558 1.00 12.71 238 GLY A CA 1
ATOM 1767 C C . GLY A 1 242 ? 58.552 -0.031 53.670 1.00 12.74 238 GLY A C 1
ATOM 1768 O O . GLY A 1 242 ? 59.554 -0.691 53.372 1.00 14.08 238 GLY A O 1
ATOM 1769 N N . GLN A 1 243 ? 57.334 -0.305 53.217 1.00 12.18 239 GLN A N 1
ATOM 1770 C CA . GLN A 1 243 ? 57.060 -1.539 52.436 1.00 11.96 239 GLN A CA 1
ATOM 1771 C C . GLN A 1 243 ? 56.945 -1.252 50.955 1.00 10.65 239 GLN A C 1
ATOM 1772 O O . GLN A 1 243 ? 56.027 -0.557 50.513 1.00 10.75 239 GLN A O 1
ATOM 1778 N N . LEU A 1 244 ? 57.885 -1.787 50.176 1.00 10.43 240 LEU A N 1
ATOM 1779 C CA . LEU A 1 244 ? 57.898 -1.553 48.729 1.00 9.11 240 LEU A CA 1
ATOM 1780 C C . LEU A 1 244 ? 57.366 -2.734 47.912 1.00 9.31 240 LEU A C 1
ATOM 1781 O O . LEU A 1 244 ? 57.350 -2.667 46.680 1.00 8.32 240 LEU A O 1
ATOM 1786 N N . ALA A 1 245 ? 56.946 -3.805 48.585 1.00 9.81 241 ALA A N 1
ATOM 1787 C CA . ALA A 1 245 ? 56.465 -4.978 47.850 1.00 10.20 241 ALA A CA 1
ATOM 1788 C C . ALA A 1 245 ? 55.267 -4.614 47.005 1.00 10.21 241 ALA A C 1
ATOM 1789 O O . ALA A 1 245 ? 54.393 -3.845 47.431 1.00 11.05 241 ALA A O 1
ATOM 1791 N N . GLY A 1 246 ? 55.229 -5.155 45.791 1.00 9.98 242 GLY A N 1
ATOM 1792 C CA . GLY A 1 246 ? 54.074 -4.958 44.926 1.00 9.82 242 GLY A CA 1
ATOM 1793 C C . GLY A 1 246 ? 54.119 -3.741 44.018 1.00 9.57 242 GLY A C 1
ATOM 1794 O O . GLY A 1 246 ? 53.214 -3.559 43.178 1.00 9.42 242 GLY A O 1
ATOM 1795 N N . LEU A 1 247 ? 55.139 -2.901 44.180 1.00 8.35 243 LEU A N 1
ATOM 1796 C CA . LEU A 1 247 ? 55.346 -1.805 43.227 1.00 8.19 243 LEU A CA 1
ATOM 1797 C C . LEU A 1 247 ? 55.696 -2.355 41.840 1.00 8.44 243 LEU A C 1
ATOM 1798 O O . LEU A 1 247 ? 56.198 -3.491 41.730 1.00 8.47 243 LEU A O 1
ATOM 1803 N N . PRO A 1 248 ? 55.399 -1.577 40.776 1.00 8.40 244 PRO A N 1
ATOM 1804 C CA . PRO A 1 248 ? 55.677 -2.022 39.410 1.00 8.67 244 PRO A CA 1
ATOM 1805 C C . PRO A 1 248 ? 57.171 -2.195 39.155 1.00 8.51 244 PRO A C 1
ATOM 1806 O O . PRO A 1 248 ? 57.994 -1.493 39.768 1.00 8.40 244 PRO A O 1
ATOM 1810 N N . ALA A 1 249 ? 57.484 -3.131 38.260 1.00 8.21 245 ALA A N 1
ATOM 1811 C CA . ALA A 1 249 ? 58.818 -3.252 37.685 1.00 7.23 245 ALA A CA 1
ATOM 1812 C C . ALA A 1 249 ? 59.395 -1.872 37.356 1.00 6.52 245 ALA A C 1
ATOM 1813 O O . ALA A 1 249 ? 58.674 -0.969 36.913 1.00 5.80 245 ALA A O 1
ATOM 1815 N N . THR A 1 250 ? 60.690 -1.715 37.606 1.00 5.15 246 THR A N 1
ATOM 1816 C CA . THR A 1 250 ? 61.316 -0.388 37.654 1.00 4.85 246 THR A CA 1
ATOM 1817 C C . THR A 1 250 ? 62.597 -0.329 36.817 1.00 4.31 246 THR A C 1
ATOM 1818 O O . THR A 1 250 ? 63.350 -1.323 36.780 1.00 4.34 246 THR A O 1
ATOM 1822 N N . LEU A 1 251 ? 62.808 0.811 36.135 1.00 3.07 247 LEU A N 1
ATOM 1823 C CA . LEU A 1 251 ? 64.133 1.210 35.644 1.00 2.98 247 LEU A CA 1
ATOM 1824 C C . LEU A 1 251 ? 64.480 2.450 36.429 1.00 3.25 247 LEU A C 1
ATOM 1825 O O . LEU A 1 251 ? 63.707 3.414 36.444 1.00 4.29 247 LEU A O 1
ATOM 1830 N N . ILE A 1 252 ? 65.640 2.426 37.082 1.00 2.87 248 ILE A N 1
ATOM 1831 C CA . ILE A 1 252 ? 66.079 3.590 37.854 1.00 2.80 248 ILE A CA 1
ATOM 1832 C C . ILE A 1 252 ? 67.519 3.924 37.491 1.00 2.98 248 ILE A C 1
ATOM 1833 O O . ILE A 1 252 ? 68.396 3.049 37.513 1.00 3.01 248 ILE A O 1
ATOM 1838 N N . THR A 1 253 ? 67.778 5.201 37.188 1.00 2.99 249 THR A N 1
ATOM 1839 C CA . THR A 1 253 ? 69.064 5.585 36.627 1.00 2.84 249 THR A CA 1
ATOM 1840 C C . THR A 1 253 ? 69.586 6.837 37.340 1.00 3.53 249 THR A C 1
ATOM 1841 O O . THR A 1 253 ? 68.790 7.617 37.898 1.00 4.69 249 THR A O 1
ATOM 1845 N N . CYS A 1 254 ? 70.912 7.030 37.364 1.00 3.63 250 CYS A N 1
ATOM 1846 C CA . CYS A 1 254 ? 71.457 8.268 37.938 1.00 3.40 250 CYS A CA 1
ATOM 1847 C C . CYS A 1 254 ? 72.913 8.426 37.552 1.00 3.81 250 CYS A C 1
ATOM 1848 O O . CYS A 1 254 ? 73.614 7.425 37.411 1.00 3.87 250 CYS A O 1
ATOM 1851 N N . GLY A 1 255 ? 73.361 9.675 37.357 1.00 4.14 251 GLY A N 1
ATOM 1852 C CA . GLY A 1 255 ? 74.803 9.953 37.190 1.00 4.29 251 GLY A CA 1
ATOM 1853 C C . GLY A 1 255 ? 75.486 9.799 38.542 1.00 4.98 251 GLY A C 1
ATOM 1854 O O . GLY A 1 255 ? 74.853 9.973 39.568 1.00 5.62 251 GLY A O 1
ATOM 1855 N N . GLU A 1 256 ? 76.784 9.491 38.546 1.00 3.87 252 GLU A N 1
ATOM 1856 C CA . GLU A 1 256 ? 77.475 9.257 39.820 1.00 4.36 252 GLU A CA 1
ATOM 1857 C C . GLU A 1 256 ? 77.825 10.543 40.547 1.00 4.33 252 GLU A C 1
ATOM 1858 O O . GLU A 1 256 ? 78.020 10.521 41.770 1.00 4.65 252 GLU A O 1
ATOM 1864 N N . ILE A 1 257 ? 77.915 11.652 39.816 1.00 3.96 253 ILE A N 1
ATOM 1865 C CA . ILE A 1 257 ? 78.340 12.928 40.446 1.00 4.22 253 ILE A CA 1
ATOM 1866 C C . ILE A 1 257 ? 77.089 13.757 40.680 1.00 3.76 253 ILE A C 1
ATOM 1867 O O . ILE A 1 257 ? 76.894 14.831 40.104 1.00 3.99 253 ILE A O 1
ATOM 1872 N N . ASP A 1 258 ? 76.270 13.263 41.601 1.00 4.37 254 ASP A N 1
ATOM 1873 C CA . ASP A 1 258 ? 74.893 13.755 41.723 1.00 3.57 254 ASP A CA 1
ATOM 1874 C C . ASP A 1 258 ? 74.523 13.591 43.197 1.00 3.29 254 ASP A C 1
ATOM 1875 O O . ASP A 1 258 ? 74.639 12.482 43.746 1.00 4.62 254 ASP A O 1
ATOM 1880 N N . PRO A 1 259 ? 74.081 14.676 43.847 1.00 4.16 255 PRO A N 1
ATOM 1881 C CA . PRO A 1 259 ? 73.679 14.523 45.247 1.00 3.48 255 PRO A CA 1
ATOM 1882 C C . PRO A 1 259 ? 72.616 13.443 45.483 1.00 4.33 255 PRO A C 1
ATOM 1883 O O . PRO A 1 259 ? 72.582 12.892 46.582 1.00 5.92 255 PRO A O 1
ATOM 1887 N N . PHE A 1 260 ? 71.776 13.127 44.488 1.00 4.08 256 PHE A N 1
ATOM 1888 C CA . PHE A 1 260 ? 70.713 12.132 44.676 1.00 4.45 256 PHE A CA 1
ATOM 1889 C C . PHE A 1 260 ? 71.199 10.698 44.475 1.00 3.79 256 PHE A C 1
ATOM 1890 O O . PHE A 1 260 ? 70.437 9.767 44.637 1.00 3.87 256 PHE A O 1
ATOM 1898 N N . ARG A 1 261 ? 72.485 10.526 44.193 1.00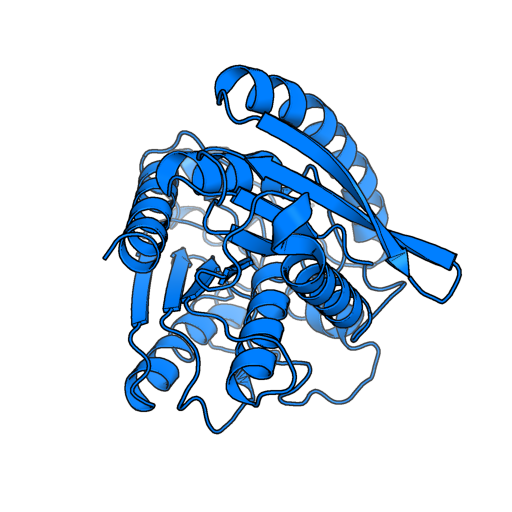 4.16 257 ARG A N 1
ATOM 1899 C CA . ARG A 1 261 ? 72.974 9.180 43.884 1.00 4.25 257 ARG A CA 1
ATOM 1900 C C . ARG A 1 261 ? 72.715 8.193 45.020 1.00 4.51 257 ARG A C 1
ATOM 1901 O O . ARG A 1 261 ? 72.270 7.075 44.786 1.00 4.00 257 ARG A O 1
ATOM 1909 N N . ASP A 1 262 ? 73.047 8.565 46.256 1.00 4.42 258 ASP A N 1
ATOM 1910 C CA . ASP A 1 262 ? 72.904 7.550 47.328 1.00 4.49 258 ASP A CA 1
ATOM 1911 C C . ASP A 1 262 ? 71.456 7.174 47.620 1.00 4.55 258 ASP A C 1
ATOM 1912 O O . ASP A 1 262 ? 71.145 6.008 47.902 1.00 3.22 258 ASP A O 1
ATOM 1917 N N . GLU A 1 263 ? 70.556 8.149 47.556 1.00 4.17 259 GLU A N 1
ATOM 1918 C CA . GLU A 1 263 ? 69.144 7.766 47.813 1.00 4.91 259 GLU A CA 1
ATOM 1919 C C . GLU A 1 263 ? 68.622 6.876 46.676 1.00 4.70 259 GLU A C 1
ATOM 1920 O O . GLU A 1 263 ? 67.798 6.005 46.893 1.00 4.57 259 GLU A O 1
ATOM 1926 N N . VAL A 1 264 ? 69.167 7.072 45.474 1.00 4.15 260 VAL A N 1
ATOM 1927 C CA . VAL A 1 264 ? 68.834 6.203 44.346 1.00 3.97 260 VAL A CA 1
ATOM 1928 C C . VAL A 1 264 ? 69.296 4.777 44.628 1.00 3.63 260 VAL A C 1
ATOM 1929 O O . VAL A 1 264 ? 68.529 3.831 44.486 1.00 3.55 260 VAL A O 1
ATOM 1933 N N . LEU A 1 265 ? 70.551 4.635 45.030 1.00 3.29 261 LEU A N 1
ATOM 1934 C CA . LEU A 1 265 ? 71.074 3.323 45.363 1.00 4.57 261 LEU A CA 1
ATOM 1935 C C . LEU A 1 265 ? 70.303 2.659 46.525 1.00 5.25 261 LEU A C 1
ATOM 1936 O O . LEU A 1 265 ? 70.019 1.463 46.466 1.00 5.04 261 LEU A O 1
ATOM 1941 N N . ASP A 1 266 ? 70.006 3.414 47.592 1.00 5.44 262 ASP A N 1
ATOM 1942 C CA A ASP A 1 266 ? 69.240 2.890 48.735 0.60 6.58 262 ASP A CA 1
ATOM 1943 C CA B ASP A 1 266 ? 69.251 2.854 48.713 0.40 6.41 262 ASP A CA 1
ATOM 1944 C C . ASP A 1 266 ? 67.872 2.374 48.254 1.00 6.34 262 ASP A C 1
ATOM 1945 O O . ASP A 1 266 ? 67.422 1.288 48.628 1.00 5.99 262 ASP A O 1
ATOM 1954 N N . TYR A 1 267 ? 67.209 3.169 47.418 1.00 5.43 263 TYR A N 1
ATOM 1955 C CA . TYR A 1 267 ? 65.846 2.838 46.967 1.00 5.12 263 TYR A CA 1
ATOM 1956 C C . TYR A 1 267 ? 65.889 1.595 46.080 1.00 4.36 263 TYR A C 1
ATOM 1957 O O . TYR A 1 267 ? 65.052 0.700 46.210 1.00 4.32 263 TYR A O 1
ATOM 1966 N N . ALA A 1 268 ? 66.859 1.556 45.173 1.00 4.09 264 ALA A N 1
ATOM 1967 C CA . ALA A 1 268 ? 67.015 0.377 44.310 1.00 4.97 264 ALA A CA 1
ATOM 1968 C C . ALA A 1 268 ? 67.227 -0.905 45.135 1.00 5.32 264 ALA A C 1
ATOM 1969 O O . ALA A 1 268 ? 66.609 -1.956 44.862 1.00 4.92 264 ALA A O 1
ATOM 1971 N N . GLN A 1 269 ? 68.066 -0.832 46.174 1.00 4.22 265 GLN A N 1
ATOM 1972 C CA . GLN A 1 269 ? 68.340 -2.042 46.948 1.00 5.70 265 GLN A CA 1
ATOM 1973 C C . GLN A 1 269 ? 67.050 -2.469 47.669 1.00 6.05 265 GLN A C 1
ATOM 1974 O O . GLN A 1 269 ? 66.735 -3.655 47.726 1.00 6.52 265 GLN A O 1
ATOM 1980 N N . ARG A 1 270 ? 66.291 -1.496 48.166 1.00 5.29 266 ARG A N 1
ATOM 1981 C CA . ARG A 1 270 ? 65.041 -1.821 48.853 1.00 6.80 266 ARG A CA 1
ATOM 1982 C C . ARG A 1 270 ? 63.992 -2.383 47.901 1.00 5.95 266 ARG A C 1
ATOM 1983 O O . ARG A 1 270 ? 63.277 -3.310 48.263 1.00 6.59 266 ARG A O 1
ATOM 1991 N N . LEU A 1 271 ? 63.910 -1.839 46.685 1.00 4.49 267 LEU A N 1
ATOM 1992 C CA . LEU A 1 271 ? 63.001 -2.406 45.677 1.00 4.50 267 LEU A CA 1
ATOM 1993 C C . LEU A 1 271 ? 63.354 -3.873 45.419 1.00 4.93 267 LEU A C 1
ATOM 1994 O O . LEU A 1 271 ? 62.492 -4.755 45.471 1.00 5.58 267 LEU A O 1
ATOM 1999 N N . LEU A 1 272 ? 64.632 -4.115 45.163 1.00 5.40 268 LEU A N 1
ATOM 2000 C CA . LEU A 1 272 ? 65.114 -5.478 44.935 1.00 5.28 268 LEU A CA 1
ATOM 2001 C C . LEU A 1 272 ? 64.811 -6.388 46.129 1.00 6.45 268 LEU A C 1
ATOM 2002 O O . LEU A 1 272 ? 64.351 -7.531 45.957 1.00 6.67 268 LEU A O 1
ATOM 2007 N N . GLY A 1 273 ? 65.092 -5.893 47.337 1.00 7.19 269 GLY A N 1
ATOM 2008 C CA . GLY A 1 273 ? 64.820 -6.664 48.567 1.00 7.67 269 GLY A CA 1
ATOM 2009 C C . GLY A 1 273 ? 63.341 -7.026 48.719 1.00 8.51 269 GLY A C 1
ATOM 2010 O O . GLY A 1 273 ? 63.000 -8.080 49.266 1.00 9.71 269 GLY A O 1
ATOM 2011 N N . ALA A 1 274 ? 62.477 -6.171 48.208 1.00 7.30 270 ALA A N 1
ATOM 2012 C CA . ALA A 1 274 ? 61.029 -6.356 48.289 1.00 7.30 270 ALA A CA 1
ATOM 2013 C C . ALA A 1 274 ? 60.492 -7.214 47.138 1.00 7.41 270 ALA A C 1
ATOM 2014 O O . ALA A 1 274 ? 59.279 -7.427 47.019 1.00 9.17 270 ALA A O 1
ATOM 2016 N N . GLY A 1 275 ? 61.387 -7.678 46.268 1.00 7.81 271 GLY A N 1
ATOM 2017 C CA . GLY A 1 275 ? 60.992 -8.573 45.183 1.00 7.77 271 GLY A CA 1
ATOM 2018 C C . GLY A 1 275 ? 60.504 -7.850 43.931 1.00 7.74 271 GLY A C 1
ATOM 2019 O O . GLY A 1 275 ? 59.952 -8.487 43.021 1.00 8.97 271 GLY A O 1
ATOM 2020 N N . VAL A 1 276 ? 60.694 -6.540 43.866 1.00 6.62 272 VAL A N 1
ATOM 2021 C CA . VAL A 1 276 ? 60.308 -5.772 42.656 1.00 6.22 272 VAL A CA 1
ATOM 2022 C C . VAL A 1 276 ? 61.421 -5.926 41.602 1.00 5.69 272 VAL A C 1
ATOM 2023 O O . VAL A 1 276 ? 62.590 -5.720 41.926 1.00 6.33 272 VAL A O 1
ATOM 2027 N N . SER A 1 277 ? 61.051 -6.306 40.373 1.00 5.68 273 SER A N 1
ATOM 2028 C CA . SER A 1 277 ? 62.038 -6.464 39.294 1.00 6.11 273 SER A CA 1
ATOM 2029 C C . SER A 1 277 ? 62.580 -5.073 38.976 1.00 6.03 273 SER A C 1
ATOM 2030 O O . SER A 1 277 ? 61.829 -4.168 38.607 1.00 5.04 273 SER A O 1
ATOM 2033 N N . THR A 1 278 ? 63.884 -4.909 39.130 1.00 5.48 274 THR A N 1
ATOM 2034 C CA . THR A 1 278 ? 64.506 -3.580 39.041 1.00 4.99 274 THR A CA 1
ATOM 2035 C C . THR A 1 278 ? 65.744 -3.626 38.162 1.00 4.47 274 THR A C 1
ATOM 2036 O O . THR A 1 278 ? 66.642 -4.488 38.340 1.00 6.36 274 THR A O 1
ATOM 2040 N N . GLU A 1 279 ? 65.780 -2.703 37.207 1.00 3.74 275 GLU A N 1
ATOM 2041 C CA . GLU A 1 279 ? 66.998 -2.476 36.421 1.00 3.26 275 GLU A CA 1
ATOM 2042 C C . GLU A 1 279 ? 67.585 -1.177 36.935 1.00 3.71 275 GLU A C 1
ATOM 2043 O O . GLU A 1 279 ? 66.888 -0.154 37.022 1.00 4.02 275 GLU A O 1
ATOM 2049 N N . LEU A 1 280 ? 68.871 -1.201 37.273 1.00 3.12 276 LEU A N 1
ATOM 2050 C CA . LEU A 1 280 ? 69.508 -0.028 37.859 1.00 3.02 276 LEU A CA 1
ATOM 2051 C C . LEU A 1 280 ? 70.751 0.306 37.066 1.00 3.00 276 LEU A C 1
ATOM 2052 O O . LEU A 1 280 ? 71.517 -0.584 36.736 1.00 3.51 276 LEU A O 1
ATOM 2057 N N . HIS A 1 281 ? 70.953 1.597 36.782 1.00 3.45 277 HIS A N 1
ATOM 2058 C CA . HIS A 1 281 ? 72.220 2.039 36.191 1.00 2.94 277 HIS A CA 1
ATOM 2059 C C . HIS A 1 281 ? 72.767 3.306 36.819 1.00 3.71 277 HIS A C 1
ATOM 2060 O O . HIS A 1 281 ? 72.020 4.294 36.978 1.00 3.06 277 HIS A O 1
ATOM 2067 N N . ILE A 1 282 ? 74.060 3.273 37.143 1.00 3.44 278 ILE A N 1
ATOM 2068 C CA . ILE A 1 282 ? 74.766 4.485 37.566 1.00 2.97 278 ILE A CA 1
ATOM 2069 C C . ILE A 1 282 ? 75.726 4.824 36.421 1.00 3.32 278 ILE A C 1
ATOM 2070 O O . ILE A 1 282 ? 76.573 4.018 36.049 1.00 3.40 278 ILE A O 1
ATOM 2075 N N . PHE A 1 283 ? 75.592 6.039 35.887 1.00 2.97 279 PHE A N 1
ATOM 2076 C CA . PHE A 1 283 ? 76.418 6.481 34.762 1.00 4.56 279 PHE A CA 1
ATOM 2077 C C . PHE A 1 283 ? 77.628 7.230 35.283 1.00 4.82 279 PHE A C 1
ATOM 2078 O O . PHE A 1 283 ? 77.482 8.170 36.075 1.00 5.23 279 PHE A O 1
ATOM 2086 N N . PRO A 1 284 ? 78.822 6.818 34.844 1.00 5.16 280 PRO A N 1
ATOM 2087 C CA . PRO A 1 284 ? 80.095 7.390 35.356 1.00 4.93 280 PRO A CA 1
ATOM 2088 C C . PRO A 1 284 ? 80.325 8.813 34.801 1.00 5.45 280 PRO A C 1
ATOM 2089 O O . PRO A 1 284 ? 79.839 9.132 33.711 1.00 5.10 280 PRO A O 1
ATOM 2093 N N . ARG A 1 285 ? 81.031 9.645 35.565 1.00 5.63 281 ARG A N 1
ATOM 2094 C CA . ARG A 1 285 ? 81.524 10.963 35.105 1.00 6.11 281 ARG A CA 1
ATOM 2095 C C . ARG A 1 285 ? 80.398 11.913 34.638 1.00 5.73 281 ARG A C 1
ATOM 2096 O O . ARG A 1 285 ? 80.600 12.762 33.778 1.00 5.20 281 ARG A O 1
ATOM 2104 N N . ALA A 1 286 ? 79.220 11.769 35.254 1.00 4.95 282 ALA A N 1
ATOM 2105 C CA . ALA A 1 286 ? 78.028 12.507 34.889 1.00 5.21 282 ALA A CA 1
ATOM 2106 C C . ALA A 1 286 ? 77.361 13.137 36.126 1.00 6.25 282 ALA A C 1
ATOM 2107 O O . ALA A 1 286 ? 77.186 12.480 37.144 1.00 6.22 282 ALA A O 1
ATOM 2109 N N . CYS A 1 287 ? 76.974 14.405 35.995 1.00 6.33 283 CYS A N 1
ATOM 2110 C CA . CYS A 1 287 ? 76.266 15.166 37.044 1.00 5.73 283 CYS A CA 1
ATOM 2111 C C . CYS A 1 287 ? 74.776 15.126 36.831 1.00 5.25 283 CYS A C 1
ATOM 2112 O O . CYS A 1 287 ? 74.301 14.658 35.783 1.00 5.17 283 CYS A O 1
ATOM 2115 N N . HIS A 1 288 ? 73.999 15.584 37.818 1.00 4.95 284 HIS A N 1
ATOM 2116 C CA . HIS A 1 288 ? 72.555 15.684 37.607 1.00 4.89 284 HIS A CA 1
ATOM 2117 C C . HIS A 1 288 ? 72.235 16.495 36.354 1.00 5.32 284 HIS A C 1
ATOM 2118 O O . HIS A 1 288 ? 72.827 17.555 36.115 1.00 5.98 284 HIS A O 1
ATOM 2125 N N . GLY A 1 289 ? 71.312 15.991 35.559 1.00 4.97 285 GLY A N 1
ATOM 2126 C CA . GLY A 1 289 ? 70.818 16.713 34.399 1.00 5.08 285 GLY A CA 1
ATOM 2127 C C . GLY A 1 289 ? 71.710 16.498 33.189 1.00 5.68 285 GLY A C 1
ATOM 2128 O O . GLY A 1 289 ? 71.567 17.232 32.212 1.00 5.93 285 GLY A O 1
ATOM 2129 N N . PHE A 1 290 ? 72.610 15.495 33.235 1.00 5.21 286 PHE A N 1
ATOM 2130 C CA . PHE A 1 290 ? 73.579 15.284 32.128 1.00 5.57 286 PHE A CA 1
ATOM 2131 C C . PHE A 1 290 ? 72.928 15.156 30.752 1.00 6.22 286 PHE A C 1
ATOM 2132 O O . PHE A 1 290 ? 73.444 15.703 29.774 1.00 7.26 286 PHE A O 1
ATOM 2140 N N . ASP A 1 291 ? 71.786 14.476 30.690 1.00 5.65 287 ASP A N 1
ATOM 2141 C CA . ASP A 1 291 ? 71.142 14.226 29.404 1.00 5.49 287 ASP A CA 1
ATOM 2142 C C . ASP A 1 291 ? 70.411 15.456 28.876 1.00 6.16 287 ASP A C 1
ATOM 2143 O O . ASP A 1 291 ? 70.156 15.526 27.664 1.00 6.99 287 ASP A O 1
ATOM 2148 N N . SER A 1 292 ? 70.107 16.416 29.762 1.00 6.33 288 SER A N 1
ATOM 2149 C CA . SER A 1 292 ? 69.583 17.736 29.360 1.00 7.60 288 SER A CA 1
ATOM 2150 C C . SER A 1 292 ? 70.694 18.678 28.912 1.00 8.36 288 SER A C 1
ATOM 2151 O O . SER A 1 292 ? 70.531 19.429 27.915 1.00 8.15 288 SER A O 1
ATOM 2154 N N . LEU A 1 293 ? 71.815 18.655 29.634 1.00 8.03 289 LEU A N 1
ATOM 2155 C CA . LEU A 1 293 ? 72.975 19.488 29.315 1.00 9.65 289 LEU A CA 1
ATOM 2156 C C . LEU A 1 293 ? 73.608 19.124 27.976 1.00 9.39 289 LEU A C 1
ATOM 2157 O O . LEU A 1 293 ? 74.037 20.020 27.236 1.00 10.07 289 LEU A O 1
ATOM 2162 N N . LEU A 1 294 ? 73.650 17.826 27.676 1.00 8.64 290 LEU A N 1
ATOM 2163 C CA . LEU A 1 294 ? 74.344 17.336 26.478 1.00 9.38 290 LEU A CA 1
ATOM 2164 C C . LEU A 1 294 ? 73.575 16.181 25.863 1.00 8.85 290 LEU A C 1
ATOM 2165 O O . LEU A 1 294 ? 74.008 15.047 25.955 1.00 7.51 290 LEU A O 1
ATOM 2170 N N . PRO A 1 295 ? 72.427 16.459 25.220 1.00 8.26 291 PRO A N 1
ATOM 2171 C CA . PRO A 1 295 ? 71.614 15.300 24.800 1.00 8.56 291 PRO A CA 1
ATOM 2172 C C . PRO A 1 295 ? 72.243 14.468 23.678 1.00 8.51 291 PRO A C 1
ATOM 2173 O O . PRO A 1 295 ? 71.862 13.305 23.494 1.00 9.72 291 PRO A O 1
ATOM 2177 N N . GLU A 1 296 ? 73.231 15.022 22.966 1.00 7.97 292 GLU A N 1
ATOM 2178 C CA . GLU A 1 296 ? 73.881 14.238 21.898 1.00 8.85 292 GLU A CA 1
ATOM 2179 C C . GLU A 1 296 ? 75.092 13.416 22.377 1.00 8.25 292 GLU A C 1
ATOM 2180 O O . GLU A 1 296 ? 75.671 12.642 21.626 1.00 8.84 292 GLU A O 1
ATOM 2186 N N . TRP A 1 297 ? 75.490 13.610 23.623 1.00 7.55 293 TRP A N 1
ATOM 2187 C CA . TRP A 1 297 ? 76.640 12.934 24.147 1.00 7.07 293 TRP A CA 1
ATOM 2188 C C . TRP A 1 297 ? 76.381 11.432 24.157 1.00 7.00 293 TRP A C 1
ATOM 2189 O O . TRP A 1 297 ? 75.274 10.999 24.402 1.00 5.85 293 TRP A O 1
ATOM 2200 N N . THR A 1 298 ? 77.408 10.643 23.867 1.00 6.98 294 THR A N 1
ATOM 2201 C CA . THR A 1 298 ? 77.245 9.176 23.854 1.00 7.59 294 THR A CA 1
ATOM 2202 C C . THR A 1 298 ? 76.592 8.679 25.163 1.00 7.01 294 THR A C 1
ATOM 2203 O O . THR A 1 298 ? 75.766 7.786 25.142 1.00 6.70 294 THR A O 1
ATOM 2207 N N . THR A 1 299 ? 76.958 9.261 26.298 1.00 6.02 295 THR A N 1
ATOM 2208 C CA . THR A 1 299 ? 76.386 8.808 27.570 1.00 6.25 295 THR A CA 1
ATOM 2209 C C . THR A 1 299 ? 74.887 9.094 27.679 1.00 5.72 295 THR A C 1
ATOM 2210 O O . THR A 1 299 ? 74.117 8.231 28.132 1.00 5.54 295 THR A O 1
ATOM 2214 N N . SER A 1 300 ? 74.489 10.295 27.251 1.00 5.31 296 SER A N 1
ATOM 2215 C CA . SER A 1 300 ? 73.081 10.662 27.179 1.00 4.72 296 SER A CA 1
ATOM 2216 C C . SER A 1 300 ? 72.339 9.755 26.220 1.00 4.50 296 SER A C 1
ATOM 2217 O O . SER A 1 300 ? 71.224 9.315 26.499 1.00 4.17 296 SER A O 1
ATOM 2220 N N . GLN A 1 301 ? 72.966 9.459 25.080 1.00 4.79 297 GLN A N 1
ATOM 2221 C CA . GLN A 1 301 ? 72.329 8.553 24.127 1.00 5.54 297 GLN A CA 1
ATOM 2222 C C . GLN A 1 301 ? 72.168 7.152 24.672 1.00 5.08 297 GLN A C 1
ATOM 2223 O O . GLN A 1 301 ? 71.141 6.505 24.426 1.00 5.64 297 GLN A O 1
ATOM 2229 N N . ARG A 1 302 ? 73.171 6.674 25.406 1.00 5.78 298 ARG A N 1
ATOM 2230 C CA . ARG A 1 302 ? 73.045 5.360 26.055 1.00 5.79 298 ARG A CA 1
ATOM 2231 C C . ARG A 1 302 ? 71.904 5.355 27.077 1.00 5.03 298 ARG A C 1
ATOM 2232 O O . ARG A 1 302 ? 71.208 4.351 27.213 1.00 4.95 298 ARG A O 1
ATOM 2240 N N . LEU A 1 303 ? 71.733 6.463 27.809 1.00 4.04 299 LEU A N 1
ATOM 2241 C CA . LEU A 1 303 ? 70.569 6.596 28.701 1.00 3.85 299 LEU A CA 1
ATOM 2242 C C . LEU A 1 303 ? 69.255 6.444 27.918 1.00 4.84 299 LEU A C 1
ATOM 2243 O O . LEU A 1 303 ? 68.412 5.621 28.290 1.00 4.42 299 LEU A O 1
ATOM 2248 N N . PHE A 1 304 ? 69.084 7.239 26.855 1.00 4.73 300 PHE A N 1
ATOM 2249 C CA . PHE A 1 304 ? 67.855 7.193 26.045 1.00 4.70 300 PHE A CA 1
ATOM 2250 C C . PHE A 1 304 ? 67.606 5.772 25.504 1.00 5.26 300 PHE A C 1
ATOM 2251 O O . PHE A 1 304 ? 66.485 5.294 25.496 1.00 4.76 300 PHE A O 1
ATOM 2259 N N . ALA A 1 305 ? 68.665 5.110 25.053 1.00 5.23 301 ALA A N 1
ATOM 2260 C CA . ALA A 1 305 ? 68.520 3.791 24.433 1.00 4.43 301 ALA A CA 1
ATOM 2261 C C . ALA A 1 305 ? 68.080 2.810 25.510 1.00 5.44 301 ALA A C 1
ATOM 2262 O O . ALA A 1 305 ? 67.222 1.950 25.250 1.00 6.15 301 ALA A O 1
ATOM 2264 N N . MET A 1 306 ? 68.657 2.960 26.714 1.00 5.27 302 MET A N 1
ATOM 2265 C CA . MET A 1 306 ? 68.371 2.072 27.831 1.00 5.09 302 MET A CA 1
ATOM 2266 C C . MET A 1 306 ? 66.915 2.215 28.268 1.00 5.64 302 MET A C 1
ATOM 2267 O O . MET A 1 306 ? 66.219 1.223 28.535 1.00 6.33 302 MET A O 1
ATOM 2272 N N . GLN A 1 307 ? 66.461 3.455 28.342 1.00 4.61 303 GLN A N 1
ATOM 2273 C CA . GLN A 1 307 ? 65.082 3.753 28.703 1.00 4.89 303 GLN A CA 1
ATOM 2274 C C . GLN A 1 307 ? 64.137 3.191 27.666 1.00 5.60 303 GLN A C 1
ATOM 2275 O O . GLN A 1 307 ? 63.113 2.619 28.020 1.00 6.55 303 GLN A O 1
ATOM 2281 N N . GLY A 1 308 ? 64.479 3.366 26.389 1.00 5.20 304 GLY A N 1
ATOM 2282 C CA . GLY A 1 308 ? 63.629 2.863 25.294 1.00 6.33 304 GLY A CA 1
ATOM 2283 C C . GLY A 1 308 ? 63.460 1.360 25.354 1.00 7.15 304 GLY A C 1
ATOM 2284 O O . GLY A 1 308 ? 62.352 0.848 25.216 1.00 6.90 304 GLY A O 1
ATOM 2285 N N . HIS A 1 309 ? 64.551 0.662 25.626 1.00 7.36 305 HIS A N 1
ATOM 2286 C CA . HIS A 1 309 ? 64.527 -0.799 25.642 1.00 8.93 305 HIS A CA 1
ATOM 2287 C C . HIS A 1 309 ? 63.740 -1.299 26.854 1.00 8.62 305 HIS A C 1
ATOM 2288 O O . HIS A 1 309 ? 63.035 -2.288 26.756 1.00 9.27 305 HIS A O 1
ATOM 2295 N N . ALA A 1 310 ? 63.842 -0.590 27.977 1.00 8.33 306 ALA A N 1
ATOM 2296 C CA . ALA A 1 310 ? 63.176 -1.006 29.220 1.00 8.48 306 ALA A CA 1
ATOM 2297 C C . ALA A 1 310 ? 61.678 -0.936 29.050 1.00 8.60 306 ALA A C 1
ATOM 2298 O O . ALA A 1 310 ? 60.957 -1.901 29.351 1.00 8.31 306 ALA A O 1
ATOM 2300 N N . LEU A 1 311 ? 61.211 0.192 28.521 1.00 7.71 307 LEU A N 1
ATOM 2301 C CA . LEU A 1 311 ? 59.800 0.367 28.259 1.00 8.65 307 LEU A CA 1
ATOM 2302 C C . LEU A 1 311 ? 59.344 -0.555 27.154 1.00 9.00 307 LEU A C 1
ATOM 2303 O O . LEU A 1 311 ? 58.300 -1.158 27.271 1.00 8.57 307 LEU A O 1
ATOM 2308 N N . ALA A 1 312 ? 60.130 -0.684 26.081 1.00 8.39 308 ALA A N 1
ATOM 2309 C CA . ALA A 1 312 ? 59.669 -1.525 24.961 1.00 10.33 308 ALA A CA 1
ATOM 2310 C C . ALA A 1 312 ? 59.505 -2.974 25.428 1.00 11.32 308 ALA A C 1
ATOM 2311 O O . ALA A 1 312 ? 58.569 -3.669 25.017 1.00 12.62 308 ALA A O 1
ATOM 2313 N N . ASP A 1 313 ? 60.410 -3.434 26.280 1.00 11.86 309 ASP A N 1
ATOM 2314 C CA . ASP A 1 313 ? 60.290 -4.822 26.763 1.00 13.12 309 ASP A CA 1
ATOM 2315 C C . ASP A 1 313 ? 59.050 -4.996 27.639 1.00 13.23 309 ASP A C 1
ATOM 2316 O O . ASP A 1 313 ? 58.436 -6.073 27.643 1.00 13.19 309 ASP A O 1
ATOM 2321 N N . ALA A 1 314 ? 58.684 -3.950 28.382 1.00 11.56 310 ALA A N 1
ATOM 2322 C CA . ALA A 1 314 ? 57.489 -4.004 29.237 1.00 12.46 310 ALA A CA 1
ATOM 2323 C C . ALA A 1 314 ? 56.224 -4.024 28.377 1.00 12.59 310 ALA A C 1
ATOM 2324 O O . ALA A 1 314 ? 55.244 -4.773 28.650 1.00 13.35 310 ALA A O 1
ATOM 2326 N N . PHE A 1 315 ? 56.257 -3.200 27.324 1.00 11.82 311 PHE A N 1
ATOM 2327 C CA . PHE A 1 315 ? 55.106 -3.008 26.436 1.00 11.05 311 PHE A CA 1
ATOM 2328 C C . PHE A 1 315 ? 54.959 -4.114 25.376 1.00 12.28 311 PHE A C 1
ATOM 2329 O O . PHE A 1 315 ? 53.842 -4.372 24.924 1.00 11.76 311 PHE A O 1
ATOM 2337 N N . TYR A 1 316 ? 56.071 -4.753 24.980 1.00 12.69 312 TYR A N 1
ATOM 2338 C CA . TYR A 1 316 ? 56.053 -5.729 23.899 1.00 13.74 312 TYR A CA 1
ATOM 2339 C C . TYR A 1 316 ? 56.850 -6.962 24.331 1.00 14.95 312 TYR A C 1
ATOM 2340 O O . TYR A 1 316 ? 57.938 -7.209 23.818 1.00 15.82 312 TYR A O 1
ATOM 2349 N N . PRO A 1 317 ? 56.343 -7.684 25.351 1.00 17.10 313 PRO A N 1
ATOM 2350 C CA . PRO A 1 317 ? 57.022 -8.870 25.845 1.00 18.81 313 PRO A CA 1
ATOM 2351 C C . PRO A 1 317 ? 57.088 -9.966 24.798 1.00 20.40 313 PRO A C 1
ATOM 2352 O O . PRO A 1 317 ? 57.947 -10.850 24.921 1.00 21.28 313 PRO A O 1
#

Radius of gyration: 17.94 Å; Cα contacts (8 Å, |Δi|>4): 699; chains: 1; bounding box: 51×44×45 Å

Organism: Mycobacterium marinum (strain ATCC BAA-535 / M) (NCBI:txid216594)

CATH classification: 3.40.50.1820

Solvent-accessible surface area: 12451 Å² total; per-residue (Å²): 132,83,117,64,127,16,88,25,47,110,95,0,27,71,113,0,85,77,68,3,87,48,35,42,77,3,64,49,75,21,0,101,97,38,32,131,68,27,42,141,145,27,56,75,31,7,74,97,28,45,91,91,28,74,7,66,48,49,91,54,75,6,70,24,186,114,65,79,55,16,46,0,27,4,0,73,32,22,120,102,91,2,2,0,0,0,0,0,1,18,13,3,1,0,8,4,36,16,20,20,12,2,50,10,1,2,13,1,0,111,53,0,117,0,0,0,0,2,0,36,3,104,30,0,50,93,79,35,36,49,11,2,23,102,7,0,54,68,0,0,74,36,1,40,65,47,10,136,163,13,9,7,36,34,80,56,0,0,0,0,0,5,6,0,0,0,5,2,0,5,18,0,0,47,7,15,49,79,63,86,21,35,107,16,63,17,1,1,0,1,4,0,0,1,19,26,106,102,24,78,0,23,56,85,2,129,3,1,0,30,17,1,4,90,5,0,36,40,0,9,152,32,5,14,58,84,74,121,38,33,47,99,4,0,13,9,77,37,64,129,2,54,63,15,13,35,2,1,0,1,0,0,50,2,0,0,2,43,26,5,0,68,84,8,0,121,82,0,88,69,31,68,8,86,24,92,67,61,53,5,80,105,0,0,12,13,0,8,77,58,40,31,119,17,85,8,0,55,141,0,2,36,44,0,1,129,11,0,7,102,28,2,87,166

Foldseek 3Di:
DVLFAFPPLVQFDVVLSVQLGTAQDQDPVSLVVCQVVLVVVLVVVLVVLCVPLVWDKDKDWLADPVGRTWIKIKTAQAAFLFQEEEEEEDDLQAHDACSNCSNLLSLQCNLQVGMYIYTGWDGWLVDAPPRRLVRSQSVQQVCLVCSVVVRYDLVRYEYEYEAQRLLSSVLVLVCLQVVVHPHHAEYEYELYDAALDADPLQVVFQGHGPYGNVSNNVSVCRRCVPPDDDCNNGVLRDDAQARGHAYEYEEEPNERSVVSSVVVQVRCVVNVHHYHYYYHGSAYGCRCVSCVPDPSNVVVSNVSSVVSNVSRPD